Protein AF-A0A210PWP5-F1 (afdb_monomer)

Solvent-accessible surface area (backbone atoms only — not comparable to full-atom values): 15578 Å² total; per-residue (Å²): 100,70,67,59,42,54,50,44,54,50,48,44,54,53,56,54,73,42,90,74,88,63,91,71,56,61,61,44,38,55,71,29,49,41,50,48,41,21,74,74,72,70,48,96,58,74,73,50,70,48,68,32,89,91,62,60,77,54,78,63,62,62,52,40,70,63,43,40,61,45,50,54,51,47,55,57,46,31,75,79,37,65,90,62,73,44,78,65,51,73,57,38,46,40,24,52,53,26,48,58,53,46,49,53,35,48,50,19,51,38,54,36,24,56,65,70,74,44,68,35,62,58,54,46,39,56,52,50,69,30,66,58,48,54,65,50,37,32,35,73,45,69,67,35,51,53,50,32,53,49,39,40,52,50,28,52,51,51,49,51,52,52,52,54,52,53,51,53,54,51,52,53,52,54,53,53,51,54,54,50,51,54,53,50,58,64,70,68,59,81,82,78,82,79,80,85,84,86,81,89,87,86,82,91,81,91,83,87,84,91,87,83,90,83,87,87,84,83,89,79,88,82,90,79,90,80,92,79,81,85,82,80,83,78,81,80,77,86,74,84,72,83,80,84,82,87,80,84,87,82,136

InterPro domains:
  IPR005599 GPI mannosyltransferase [PF03901] (5-163)
  IPR005599 GPI mannosyltransferase [PTHR22760] (5-170)

Sequence (251 aa):
MRKCYAVLWLVRVVLVLLPQTAYIHPDEFFQTVEVVAGDILGLDTYTPWEFNTTSPIRSVTLPFMILGPPLLLFNFLTIHFPRLETSYFILVLPRLVMVILTLVLDLSVYYMCRCLNLNEWMGLILVSSSYVTLTYLTRTFTNSFETMFFALLLAVLIREWKSTRSSTILNFKVLSTDVKERKSKKKFKPKKKIKSTFIAEIPSGTVLPMASLKVPPHLNATAQISQHPPQTILYSTWVVGVVWAGEKHFL

Radius of gyration: 38.82 Å; Cα contacts (8 Å, |Δi|>4): 168; chains: 1; bounding box: 61×81×118 Å

Secondary structure (DSSP, 8-state):
-HHHHHHHHHHHHHHHHS---SS-HHHHIIIIIHHHHHHHH-------GGG-TTS--S-SHHHHHHHHHHHHHHHHHHHH-GGG--HHHHHHHHHHHHHHHHHHHHHHHHHHHHHHT--HHHHHHHHHTSHHHHHTTTS--HHHHHHHHHHHHHHHHHHHHHHHHHHHHHHHHHHHHHHHHHHHHHH----------------------------------------------------------------

Foldseek 3Di:
DVVLLVVLLVLLLVLLLDPDPDPPPDCLDQVALQVLLCVQVVDDGDNDPCCDPVDHVDDNVLSCVQLVVQSNVVVVVCVVPVVSPDPSSSFSSSLVSLSVLVVLLLVLQLLLCVLVVHDSVVSSSVCSVDPCSRPPSSTSDPVNVVNSVVSNVVSVVSNVVSVVVVVVVVVVVVVVVVVVVVVVVVVPDPPPPDDDDDDDDDDDDDDDDDDDDDDDDDDDDDDDDDDDDDDDDDPDDPPPDPDDDDDDDDD

Nearest PDB structures (foldseek):
  6td6-assembly1_A  TM=1.565E-01  e=8.919E+00  Drosophila melanogaster

Structure (mmCIF, N/CA/C/O backbone):
data_AF-A0A210PWP5-F1
#
_entry.id   AF-A0A210PWP5-F1
#
loop_
_atom_site.group_PDB
_atom_site.id
_atom_site.type_symbol
_atom_site.label_atom_id
_atom_site.label_alt_id
_atom_site.label_comp_id
_atom_site.label_asym_id
_atom_site.label_entity_id
_atom_site.label_seq_id
_atom_site.pdbx_PDB_ins_code
_atom_site.Cartn_x
_atom_site.Cartn_y
_atom_site.Cartn_z
_atom_site.occupancy
_atom_site.B_iso_or_equiv
_atom_site.auth_seq_id
_atom_site.auth_comp_id
_atom_site.auth_asym_id
_atom_site.auth_atom_id
_atom_site.pdbx_PDB_model_num
ATOM 1 N N . MET A 1 1 ? -10.336 -18.367 10.642 1.00 83.25 1 MET A N 1
ATOM 2 C CA . MET A 1 1 ? -10.147 -16.974 10.176 1.00 83.25 1 MET A CA 1
ATOM 3 C C . MET A 1 1 ? -8.698 -16.641 9.818 1.00 83.25 1 MET A C 1
ATOM 5 O O . MET A 1 1 ? -8.476 -16.249 8.685 1.00 83.25 1 MET A O 1
ATOM 9 N N . ARG A 1 2 ? -7.697 -16.864 10.692 1.00 90.75 2 ARG A N 1
ATOM 10 C CA . ARG A 1 2 ? -6.274 -16.587 10.366 1.00 90.75 2 ARG A CA 1
ATOM 11 C C . ARG A 1 2 ? -5.783 -17.254 9.074 1.00 90.75 2 ARG A C 1
ATOM 13 O O . ARG A 1 2 ? -5.182 -16.598 8.237 1.00 90.75 2 ARG A O 1
ATOM 20 N N . LYS A 1 3 ? -6.105 -18.542 8.891 1.00 94.62 3 LYS A N 1
ATOM 21 C CA . LYS A 1 3 ? -5.787 -19.292 7.663 1.00 94.62 3 LYS A CA 1
ATOM 22 C C . LYS A 1 3 ? -6.454 -18.680 6.424 1.00 94.62 3 LYS A C 1
ATOM 24 O O . LYS A 1 3 ? -5.804 -18.533 5.405 1.00 94.62 3 LYS A O 1
ATOM 29 N N . CYS A 1 4 ? -7.719 -18.270 6.532 1.00 94.75 4 CYS A N 1
ATOM 30 C CA . CYS A 1 4 ? -8.451 -17.620 5.440 1.00 94.75 4 CYS A CA 1
ATOM 31 C C . CYS A 1 4 ? -7.794 -16.294 5.039 1.00 94.75 4 CYS A C 1
ATOM 33 O O . CYS A 1 4 ? -7.594 -16.045 3.859 1.00 94.75 4 CYS A O 1
ATOM 35 N N . TYR A 1 5 ? -7.404 -15.478 6.022 1.00 95.25 5 TYR A N 1
ATOM 36 C CA . TYR A 1 5 ? -6.655 -14.249 5.769 1.00 95.25 5 TYR A CA 1
ATOM 37 C C . TYR A 1 5 ? -5.306 -14.529 5.092 1.00 95.25 5 TYR A C 1
ATOM 39 O O . TYR A 1 5 ? -4.988 -13.887 4.098 1.00 95.25 5 TYR A O 1
ATOM 47 N N . ALA A 1 6 ? -4.547 -15.519 5.576 1.00 94.81 6 ALA A N 1
ATOM 48 C CA . ALA A 1 6 ? -3.274 -15.904 4.966 1.00 94.81 6 ALA A CA 1
ATOM 49 C C . ALA A 1 6 ? -3.445 -16.356 3.505 1.00 94.81 6 ALA A C 1
ATOM 51 O O . ALA A 1 6 ? -2.649 -15.975 2.653 1.00 94.81 6 ALA A O 1
ATOM 52 N N . VAL A 1 7 ? -4.512 -17.107 3.203 1.00 96.31 7 VAL A N 1
ATOM 53 C CA . VAL A 1 7 ? -4.862 -17.489 1.828 1.00 96.31 7 VAL A CA 1
ATOM 54 C C . VAL A 1 7 ? -5.181 -16.256 0.982 1.00 96.31 7 VAL A C 1
ATOM 56 O O . VAL A 1 7 ? -4.636 -16.131 -0.106 1.00 96.31 7 VAL A O 1
ATOM 59 N N . LEU A 1 8 ? -5.998 -15.317 1.470 1.00 94.94 8 LEU A N 1
ATOM 60 C CA . LEU A 1 8 ? -6.315 -14.087 0.729 1.00 94.94 8 LEU A CA 1
ATOM 61 C C . LEU A 1 8 ? -5.075 -13.219 0.479 1.00 94.94 8 LEU A C 1
ATOM 63 O O . LEU A 1 8 ? -4.923 -12.651 -0.598 1.00 94.94 8 LEU A O 1
ATOM 67 N N . TRP A 1 9 ? -4.162 -13.146 1.446 1.00 94.75 9 TRP A N 1
ATOM 68 C CA . TRP A 1 9 ? -2.903 -12.428 1.274 1.00 94.75 9 TRP A CA 1
ATOM 69 C C . TRP A 1 9 ? -2.000 -13.107 0.235 1.00 94.75 9 TRP A C 1
ATOM 71 O O . TRP A 1 9 ? -1.451 -12.438 -0.635 1.00 94.75 9 TRP A O 1
ATOM 81 N N . LEU A 1 10 ? -1.916 -14.442 0.249 1.00 94.94 10 LEU A N 1
ATOM 82 C CA . LEU A 1 10 ? -1.218 -15.204 -0.789 1.00 94.94 10 LEU A CA 1
ATOM 83 C C . LEU A 1 10 ? -1.845 -14.968 -2.167 1.00 94.94 10 LEU A C 1
ATOM 85 O O . LEU A 1 10 ? -1.120 -14.776 -3.140 1.00 94.94 10 LEU A O 1
ATOM 89 N N . VAL A 1 11 ? -3.177 -14.911 -2.251 1.00 94.62 11 VAL A N 1
ATOM 90 C CA . VAL A 1 11 ? -3.887 -14.574 -3.490 1.00 94.62 11 VAL A CA 1
ATOM 91 C C . VAL A 1 11 ? -3.464 -13.196 -4.008 1.00 94.62 11 VAL A C 1
ATOM 93 O O . VAL A 1 11 ? -3.210 -13.084 -5.201 1.00 94.62 11 VAL A O 1
ATOM 96 N N . ARG A 1 12 ? -3.290 -12.173 -3.153 1.00 93.69 12 ARG A N 1
ATOM 97 C CA . ARG A 1 12 ? -2.770 -10.854 -3.586 1.00 93.69 12 ARG A CA 1
ATOM 98 C C . ARG A 1 12 ? -1.398 -10.970 -4.253 1.00 93.69 12 ARG A C 1
ATOM 100 O O . ARG A 1 12 ? -1.187 -10.392 -5.315 1.00 93.69 12 ARG A O 1
ATOM 107 N N . VAL A 1 13 ? -0.486 -11.732 -3.647 1.00 93.88 13 VAL A N 1
ATOM 108 C CA . VAL A 1 13 ? 0.868 -11.943 -4.187 1.00 93.88 13 VAL A CA 1
ATOM 109 C C . VAL A 1 13 ? 0.803 -12.671 -5.528 1.00 93.88 13 VAL A C 1
ATOM 111 O O . VAL A 1 13 ? 1.393 -12.215 -6.503 1.00 93.88 13 VAL A O 1
ATOM 114 N N . VAL A 1 14 ? 0.047 -13.770 -5.604 1.00 93.50 14 VAL A N 1
ATOM 115 C CA . VAL A 1 14 ? -0.109 -14.554 -6.839 1.00 93.50 14 VAL A CA 1
ATOM 116 C C . VAL A 1 14 ? -0.719 -13.707 -7.951 1.00 93.50 14 VAL A C 1
ATOM 118 O O . VAL A 1 14 ? -0.224 -13.730 -9.073 1.00 93.50 14 VAL A O 1
ATOM 121 N N . LEU A 1 15 ? -1.745 -12.914 -7.644 1.00 90.44 15 LEU A N 1
ATOM 122 C CA . LEU A 1 15 ? -2.379 -12.025 -8.612 1.00 90.44 15 LEU A CA 1
ATOM 123 C C . LEU A 1 15 ? -1.396 -11.002 -9.186 1.00 90.44 15 LEU A C 1
ATOM 125 O O . LEU A 1 15 ? -1.477 -10.707 -10.373 1.00 90.44 15 LEU A O 1
ATOM 129 N N . VAL A 1 16 ? -0.468 -10.481 -8.385 1.00 90.44 16 VAL A N 1
ATOM 130 C CA . VAL A 1 16 ? 0.541 -9.526 -8.862 1.00 90.44 16 VAL A CA 1
ATOM 131 C C . VAL A 1 16 ? 1.606 -10.172 -9.747 1.00 90.44 16 VAL A C 1
ATOM 133 O O . VAL A 1 16 ? 2.064 -9.539 -10.698 1.00 90.44 16 VAL A O 1
ATOM 136 N N . LEU A 1 17 ? 1.982 -11.417 -9.453 1.00 89.88 17 LEU A N 1
ATOM 137 C CA . LEU A 1 17 ? 2.940 -12.176 -10.259 1.00 89.88 17 LEU A CA 1
ATOM 138 C C . LEU A 1 17 ? 2.337 -12.644 -11.589 1.00 89.88 17 LEU A C 1
ATOM 140 O O . LEU A 1 17 ? 3.048 -12.829 -12.569 1.00 89.88 17 LEU A O 1
ATOM 144 N N . LEU A 1 18 ? 1.024 -12.852 -11.650 1.00 86.56 18 LEU A N 1
ATOM 145 C CA . LEU A 1 18 ? 0.382 -13.238 -12.898 1.00 86.56 18 LEU A CA 1
ATOM 146 C C . LEU A 1 18 ? 0.254 -12.027 -13.837 1.00 86.56 18 LEU A C 1
ATOM 148 O O . LEU A 1 18 ? -0.185 -10.955 -13.410 1.00 86.56 18 LEU A O 1
ATOM 152 N N . PRO A 1 19 ? 0.577 -12.177 -15.134 1.00 73.69 19 PRO A N 1
ATOM 153 C CA . PRO A 1 19 ? 0.319 -11.134 -16.115 1.00 73.69 19 PRO A CA 1
ATOM 154 C C . PRO A 1 19 ? -1.198 -10.943 -16.254 1.00 73.69 19 PRO A C 1
ATOM 156 O O . PRO A 1 19 ? -1.903 -11.772 -16.827 1.00 73.69 19 PRO A O 1
ATOM 159 N N . GLN A 1 20 ? -1.717 -9.856 -15.685 1.00 70.31 20 GLN A N 1
ATOM 160 C CA . GLN A 1 20 ? -3.136 -9.517 -15.768 1.00 70.31 20 GLN A CA 1
ATOM 161 C C . GLN A 1 20 ? -3.402 -8.715 -17.043 1.00 70.31 20 GLN A C 1
ATOM 163 O O . GLN A 1 20 ? -2.953 -7.580 -17.165 1.00 70.31 20 GLN A O 1
ATOM 168 N N . THR A 1 21 ? -4.172 -9.294 -17.962 1.00 65.06 21 THR A N 1
ATOM 169 C CA . THR A 1 21 ? -4.568 -8.684 -19.245 1.00 65.06 21 THR A CA 1
ATOM 170 C C . THR A 1 21 ? -5.816 -7.795 -19.144 1.00 65.06 21 THR A C 1
ATOM 172 O O . THR A 1 21 ? -6.308 -7.294 -20.152 1.00 65.06 21 THR A O 1
ATOM 175 N N . ALA A 1 22 ? -6.363 -7.605 -17.938 1.00 61.44 22 ALA A N 1
ATOM 176 C CA . ALA A 1 22 ? -7.571 -6.815 -17.712 1.00 61.44 22 ALA A CA 1
ATOM 177 C C . ALA A 1 22 ? -7.324 -5.297 -17.859 1.00 61.44 22 ALA A C 1
ATOM 179 O O . ALA A 1 22 ? -6.242 -4.804 -17.548 1.00 61.44 22 ALA A O 1
ATOM 180 N N . TYR A 1 23 ? -8.369 -4.569 -18.277 1.00 58.22 23 TYR A N 1
ATOM 181 C CA . TYR A 1 23 ? -8.425 -3.164 -18.744 1.00 58.22 23 TYR A CA 1
ATOM 182 C C . TYR A 1 23 ? -8.004 -2.059 -17.737 1.00 58.22 23 TYR A C 1
ATOM 184 O O . TYR A 1 23 ? -8.330 -0.892 -17.894 1.00 58.22 23 TYR A O 1
ATOM 192 N N . ILE A 1 24 ? -7.222 -2.364 -16.707 1.00 63.59 24 ILE A N 1
ATOM 193 C CA . ILE A 1 24 ? -6.702 -1.382 -15.730 1.00 63.59 24 ILE A CA 1
ATOM 194 C C . ILE A 1 24 ? -5.524 -0.549 -16.319 1.00 63.59 24 ILE A C 1
ATOM 196 O O . ILE A 1 24 ? -4.880 0.241 -15.638 1.00 63.59 24 ILE A O 1
ATOM 200 N N . HIS A 1 25 ? -5.264 -0.711 -17.620 1.00 61.72 25 HIS A N 1
ATOM 201 C CA . HIS A 1 25 ? -3.959 -0.610 -18.270 1.00 61.72 25 HIS A CA 1
ATOM 202 C C . HIS A 1 25 ? -3.487 0.786 -18.760 1.00 61.72 25 HIS A C 1
ATOM 204 O O . HIS A 1 25 ? -2.291 0.889 -19.026 1.00 61.72 25 HIS A O 1
ATOM 210 N N . PRO A 1 26 ? -4.287 1.869 -18.897 1.00 69.56 26 PRO A N 1
ATOM 211 C CA . PRO A 1 26 ? -3.693 3.130 -19.341 1.00 69.56 26 PRO A CA 1
ATOM 212 C C . PRO A 1 26 ? -2.947 3.864 -18.213 1.00 69.56 26 PRO A C 1
ATOM 214 O O . PRO A 1 26 ? -1.775 4.201 -18.364 1.00 69.56 26 PRO A O 1
ATOM 217 N N . ASP A 1 27 ? -3.578 4.045 -17.054 1.00 75.44 27 ASP A N 1
ATOM 218 C CA . ASP A 1 27 ? -3.038 4.912 -15.995 1.00 75.44 27 ASP A CA 1
ATOM 219 C C . ASP A 1 27 ? -1.855 4.270 -15.239 1.00 75.44 27 ASP A C 1
ATOM 221 O O . ASP A 1 27 ? -0.930 4.948 -14.788 1.00 75.44 27 ASP A O 1
ATOM 225 N N . GLU A 1 28 ? -1.839 2.939 -15.115 1.00 85.06 28 GLU A N 1
ATOM 226 C CA . GLU A 1 28 ? -0.740 2.222 -14.450 1.00 85.06 28 GLU A CA 1
ATOM 227 C C . GLU A 1 28 ? 0.548 2.253 -15.288 1.00 85.06 28 GLU A C 1
ATOM 229 O O . GLU A 1 28 ? 1.652 2.282 -14.752 1.00 85.06 28 GLU A O 1
ATOM 234 N N . PHE A 1 29 ? 0.418 2.245 -16.613 1.00 84.19 29 PHE A N 1
ATOM 235 C CA . PHE A 1 29 ? 1.565 2.173 -17.508 1.00 84.19 29 PHE A CA 1
ATOM 236 C C . PHE A 1 29 ? 1.980 3.573 -17.944 1.00 84.19 29 PHE A C 1
ATOM 238 O O . PHE A 1 29 ? 3.030 4.043 -17.515 1.00 84.19 29 PHE A O 1
ATOM 245 N N . PHE A 1 30 ? 1.123 4.278 -18.685 1.00 82.31 30 PHE A N 1
ATOM 246 C CA . PHE A 1 30 ? 1.473 5.551 -19.322 1.00 82.31 30 PHE A CA 1
ATOM 247 C C . PHE A 1 30 ? 1.594 6.715 -18.332 1.00 82.31 30 PHE A C 1
ATOM 249 O O . PHE A 1 30 ? 2.337 7.657 -18.580 1.00 82.31 30 PHE A O 1
ATOM 256 N N . GLN A 1 31 ? 0.871 6.682 -17.207 1.00 81.25 31 GLN A N 1
ATOM 257 C CA . GLN A 1 31 ? 0.851 7.801 -16.251 1.00 81.25 31 GLN A CA 1
ATOM 258 C C . GLN A 1 31 ? 1.704 7.564 -14.997 1.00 81.25 31 GLN A C 1
ATOM 260 O O . GLN A 1 31 ? 1.813 8.462 -14.163 1.00 81.25 31 GLN A O 1
ATOM 265 N N . THR A 1 32 ? 2.311 6.382 -14.833 1.00 85.31 32 THR A N 1
ATOM 266 C CA . THR A 1 32 ? 3.158 6.090 -13.664 1.00 85.31 32 THR A CA 1
ATOM 267 C C . THR A 1 32 ? 4.417 5.310 -14.018 1.00 85.31 32 THR A C 1
ATOM 269 O O . THR A 1 32 ? 5.503 5.877 -13.925 1.00 85.31 32 THR A O 1
ATOM 272 N N . VAL A 1 33 ? 4.313 4.036 -14.413 1.00 88.50 33 VAL A N 1
ATOM 273 C CA . VAL A 1 33 ? 5.505 3.192 -14.628 1.00 88.50 33 VAL A CA 1
ATOM 274 C C . VAL A 1 33 ? 6.388 3.724 -15.754 1.00 88.50 33 VAL A C 1
ATOM 276 O O . VAL A 1 33 ? 7.592 3.826 -15.557 1.00 88.50 33 VAL A O 1
ATOM 279 N N . GLU A 1 34 ? 5.813 4.091 -16.898 1.00 88.81 34 GLU A N 1
ATOM 280 C CA . GLU A 1 34 ? 6.558 4.544 -18.077 1.00 88.81 34 GLU A CA 1
ATOM 281 C C . GLU A 1 34 ? 7.348 5.827 -17.805 1.00 88.81 34 GLU A C 1
ATOM 283 O O . GLU A 1 34 ? 8.552 5.856 -18.036 1.00 88.81 34 GLU A O 1
ATOM 288 N N . VAL A 1 35 ? 6.704 6.841 -17.217 1.00 88.19 35 VAL A N 1
ATOM 289 C CA . VAL A 1 35 ? 7.338 8.134 -16.904 1.00 88.19 35 VAL A CA 1
ATOM 290 C C . VAL A 1 35 ? 8.516 7.960 -15.943 1.00 88.19 35 VAL A C 1
ATOM 292 O O . VAL A 1 35 ? 9.590 8.508 -16.165 1.00 88.19 35 VAL A O 1
ATOM 295 N N . VAL A 1 36 ? 8.343 7.167 -14.879 1.00 90.56 36 VAL A N 1
ATOM 296 C CA . VAL A 1 36 ? 9.406 6.958 -13.882 1.00 90.56 36 VAL A CA 1
ATOM 297 C C . VAL A 1 36 ? 10.513 6.045 -14.429 1.00 90.56 36 VAL A C 1
ATOM 299 O O . VAL A 1 36 ? 11.690 6.245 -14.129 1.00 90.56 36 VAL A O 1
ATOM 302 N N . ALA A 1 37 ? 10.159 5.029 -15.222 1.00 89.88 37 ALA A N 1
ATOM 303 C CA . ALA A 1 37 ? 11.124 4.106 -15.811 1.00 89.88 37 ALA A CA 1
ATOM 304 C C . ALA A 1 37 ? 11.983 4.773 -16.890 1.00 89.88 37 ALA A C 1
ATOM 306 O O . ALA A 1 37 ? 13.178 4.488 -16.936 1.00 89.88 37 ALA A O 1
ATOM 307 N N . GLY A 1 38 ? 11.414 5.668 -17.703 1.00 89.06 38 GLY A N 1
ATOM 308 C CA . GLY A 1 38 ? 12.157 6.471 -18.675 1.00 89.06 38 GLY A CA 1
ATOM 309 C C . GLY A 1 38 ? 13.302 7.239 -18.026 1.00 89.06 38 GLY A C 1
ATOM 310 O O . GLY A 1 38 ? 14.459 7.074 -18.406 1.00 89.06 38 GLY A O 1
ATOM 311 N N . ASP A 1 39 ? 12.997 7.973 -16.957 1.00 88.94 39 ASP A N 1
ATOM 312 C CA . ASP A 1 39 ? 13.979 8.811 -16.265 1.00 88.94 39 ASP A CA 1
ATOM 313 C C . ASP A 1 39 ? 15.035 8.004 -15.484 1.00 88.94 39 ASP A C 1
ATOM 315 O O . ASP A 1 39 ? 16.195 8.410 -15.415 1.00 88.94 39 ASP A O 1
ATOM 319 N N . ILE A 1 40 ? 14.669 6.865 -14.879 1.00 90.44 40 ILE A N 1
ATOM 320 C CA . ILE A 1 40 ? 15.594 6.072 -14.041 1.00 90.44 40 ILE A CA 1
ATOM 321 C C . ILE A 1 40 ? 16.443 5.100 -14.858 1.00 90.44 40 ILE A C 1
ATOM 323 O O . ILE A 1 40 ? 17.628 4.923 -14.568 1.00 90.44 40 ILE A O 1
ATOM 327 N N . LEU A 1 41 ? 15.832 4.419 -15.827 1.00 88.19 41 LEU A N 1
ATOM 328 C CA . LEU A 1 41 ? 16.491 3.393 -16.638 1.00 88.19 41 LEU A CA 1
ATOM 329 C C . LEU A 1 41 ? 17.041 3.960 -17.955 1.00 88.19 41 LEU A C 1
ATOM 331 O O . LEU A 1 41 ? 17.745 3.246 -18.662 1.00 88.19 41 LEU A O 1
ATOM 335 N N . GLY A 1 42 ? 16.744 5.222 -18.284 1.00 86.06 42 GLY A N 1
ATOM 336 C CA . GLY A 1 42 ? 17.157 5.849 -19.541 1.00 86.06 42 GLY A CA 1
ATOM 337 C C . GLY A 1 42 ? 16.476 5.232 -20.764 1.00 86.06 42 GLY A C 1
ATOM 338 O O . GLY A 1 42 ? 17.084 5.160 -21.831 1.00 86.06 42 GLY A O 1
ATOM 339 N N . LEU A 1 43 ? 15.250 4.724 -20.598 1.00 86.88 43 LEU A N 1
ATOM 340 C CA . LEU A 1 43 ? 14.472 4.117 -21.680 1.00 86.88 43 LEU A CA 1
ATOM 341 C C . LEU A 1 43 ? 13.819 5.200 -22.545 1.00 86.88 43 LEU A C 1
ATOM 343 O O . LEU A 1 43 ? 13.434 6.252 -22.042 1.00 86.88 43 LEU A O 1
ATOM 347 N N . ASP A 1 44 ? 13.652 4.917 -23.838 1.00 85.25 44 ASP A N 1
ATOM 348 C CA . ASP A 1 44 ? 12.903 5.795 -24.740 1.00 85.25 44 ASP A CA 1
ATOM 349 C C . ASP A 1 44 ? 11.399 5.641 -24.465 1.00 85.25 44 ASP A C 1
ATOM 351 O O . ASP A 1 44 ? 10.786 4.629 -24.815 1.00 85.25 44 ASP A O 1
ATOM 355 N N . THR A 1 4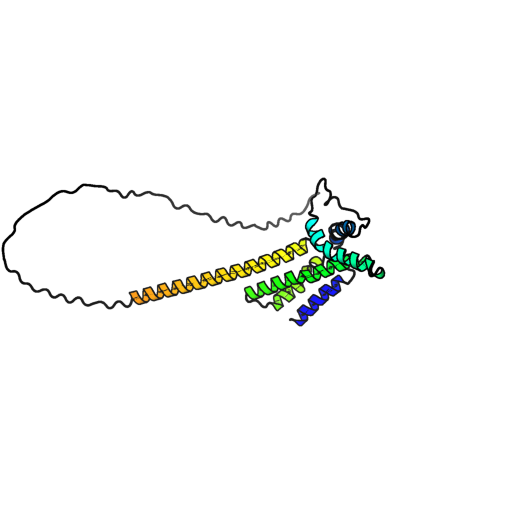5 ? 10.831 6.611 -23.749 1.00 86.38 45 THR A N 1
ATOM 356 C CA . THR A 1 45 ? 9.447 6.590 -23.255 1.00 86.38 45 THR A CA 1
ATOM 357 C C . THR A 1 45 ? 8.709 7.872 -23.602 1.00 86.38 45 THR A C 1
ATOM 359 O O . THR A 1 45 ? 9.307 8.948 -23.664 1.00 86.38 45 THR A O 1
ATOM 362 N N . TYR A 1 46 ? 7.388 7.787 -23.759 1.00 84.75 46 TYR A N 1
ATOM 363 C CA . TYR A 1 46 ? 6.561 8.954 -24.032 1.00 84.75 46 TYR A CA 1
ATOM 364 C C . TYR A 1 46 ? 6.085 9.606 -22.732 1.00 84.75 46 TYR A C 1
ATOM 366 O O . TYR A 1 46 ? 5.269 9.039 -22.008 1.00 84.75 46 TYR A O 1
ATOM 374 N N . THR A 1 47 ? 6.535 10.832 -22.458 1.00 83.94 47 THR A N 1
ATOM 375 C CA . THR A 1 47 ? 6.022 11.624 -21.331 1.00 83.94 47 THR A CA 1
ATOM 376 C C . THR A 1 47 ? 4.686 12.277 -21.705 1.00 83.94 47 THR A C 1
ATOM 378 O O . THR A 1 47 ? 4.653 13.126 -22.603 1.00 83.94 47 THR A O 1
ATOM 381 N N . PRO A 1 48 ? 3.575 11.947 -21.016 1.00 85.75 48 PRO A N 1
ATOM 382 C CA . PRO A 1 48 ? 2.286 12.578 -21.265 1.00 85.75 48 PRO A CA 1
ATOM 383 C C . PRO A 1 48 ? 2.309 14.084 -21.005 1.00 85.75 48 PRO A C 1
ATOM 385 O O . PRO A 1 48 ? 3.013 14.580 -20.122 1.00 85.75 48 PRO A O 1
ATOM 388 N N . TRP A 1 49 ? 1.431 14.809 -21.701 1.00 85.62 49 TRP A N 1
ATOM 389 C CA . TRP A 1 49 ? 1.253 16.257 -21.535 1.00 85.62 49 TRP A CA 1
ATOM 390 C C . TRP A 1 49 ? 0.944 16.680 -20.085 1.00 85.62 49 TRP A C 1
ATOM 392 O O . TRP A 1 49 ? 1.224 17.815 -19.710 1.00 85.62 49 TRP A O 1
ATOM 402 N N . GLU A 1 50 ? 0.410 15.771 -19.261 1.00 85.69 50 GLU A N 1
ATOM 403 C CA . GLU A 1 50 ? 0.066 15.998 -17.851 1.00 85.69 50 GLU A CA 1
ATOM 404 C C . GLU A 1 50 ? 1.275 16.368 -16.973 1.00 85.69 50 GLU A C 1
ATOM 406 O O . GLU A 1 50 ? 1.113 17.054 -15.957 1.00 85.69 50 GLU A O 1
ATOM 411 N N . PHE A 1 51 ? 2.470 15.924 -17.377 1.00 83.19 51 PHE A N 1
ATOM 412 C CA . PHE A 1 51 ? 3.742 16.145 -16.684 1.00 83.19 51 PHE A CA 1
ATOM 413 C C . PHE A 1 51 ? 4.633 17.182 -17.383 1.00 83.19 51 PHE A C 1
ATOM 415 O O . PHE A 1 51 ? 5.803 17.335 -17.039 1.00 83.19 51 PHE A O 1
ATOM 422 N N . ASN A 1 52 ? 4.091 17.912 -18.363 1.00 83.19 52 ASN A N 1
ATOM 423 C CA . ASN A 1 52 ? 4.824 18.956 -19.068 1.00 83.19 52 ASN A CA 1
ATOM 424 C C . ASN A 1 52 ? 5.134 20.145 -18.138 1.00 83.19 52 ASN A C 1
ATOM 426 O O . ASN A 1 52 ? 4.299 20.568 -17.338 1.00 83.19 52 ASN A O 1
ATOM 430 N N . THR A 1 53 ? 6.321 20.731 -18.285 1.00 82.56 53 THR A N 1
ATOM 431 C CA . THR A 1 53 ? 6.791 21.882 -17.504 1.00 82.56 53 THR A CA 1
ATOM 432 C C . THR A 1 53 ? 6.015 23.164 -17.800 1.00 82.56 53 THR A C 1
ATOM 434 O O . THR A 1 53 ? 5.918 24.027 -16.930 1.00 82.56 53 THR A O 1
ATOM 437 N N . THR A 1 54 ? 5.428 23.300 -18.994 1.00 85.12 54 THR A N 1
ATOM 438 C CA . THR A 1 54 ? 4.684 24.509 -19.384 1.00 85.12 54 THR A CA 1
ATOM 439 C C . THR A 1 54 ? 3.295 24.603 -18.752 1.00 85.12 54 THR A C 1
ATOM 441 O O . THR A 1 54 ? 2.782 25.703 -18.567 1.00 85.12 54 THR A O 1
ATOM 444 N N . SER A 1 55 ? 2.667 23.468 -18.434 1.00 80.81 55 SER A N 1
ATOM 445 C CA . SER A 1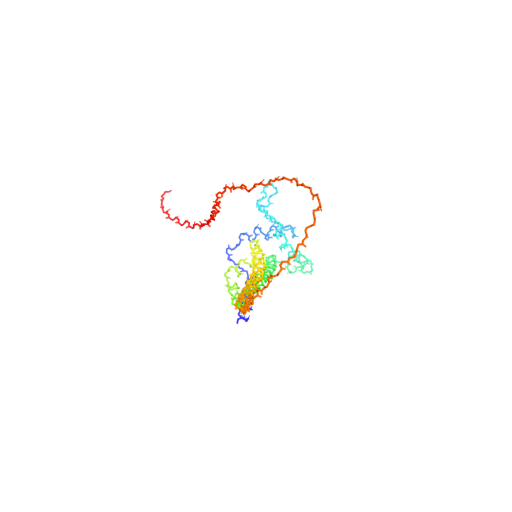 55 ? 1.313 23.410 -17.868 1.00 80.81 55 SER A CA 1
ATOM 446 C C . SER A 1 55 ? 1.089 22.103 -17.087 1.00 80.81 55 SER A C 1
ATOM 448 O O . SER A 1 55 ? 0.306 21.257 -17.531 1.00 80.81 55 SER A O 1
ATOM 450 N N . PRO A 1 56 ? 1.782 21.900 -15.950 1.00 83.62 56 PRO A N 1
ATOM 451 C CA . PRO A 1 56 ? 1.664 20.666 -15.184 1.00 83.62 56 PRO A CA 1
ATOM 452 C C . PRO A 1 56 ? 0.291 20.586 -14.507 1.00 83.62 56 PRO A C 1
ATOM 454 O O . PRO A 1 56 ? -0.114 21.509 -13.799 1.00 83.62 56 PRO A O 1
ATOM 457 N N . ILE A 1 57 ? -0.415 19.470 -14.698 1.00 87.56 57 ILE A N 1
ATOM 458 C CA . ILE A 1 57 ? -1.705 19.196 -14.034 1.00 87.56 57 ILE A CA 1
ATOM 459 C C . ILE A 1 57 ? -1.602 18.061 -13.009 1.00 87.56 57 ILE A C 1
ATOM 461 O O . ILE A 1 57 ? -2.477 17.916 -12.155 1.00 87.56 57 ILE A O 1
ATOM 465 N N . ARG A 1 58 ? -0.519 17.274 -13.047 1.00 85.81 58 ARG A N 1
ATOM 466 C CA . ARG A 1 58 ? -0.258 16.191 -12.092 1.00 85.81 58 ARG A CA 1
ATOM 467 C C . ARG A 1 58 ? 1.116 16.295 -11.457 1.00 85.81 58 ARG A C 1
ATOM 469 O O . ARG A 1 58 ? 2.082 16.736 -12.072 1.00 85.81 58 ARG A O 1
ATOM 476 N N . SER A 1 59 ? 1.194 15.847 -10.206 1.00 87.19 59 SER A N 1
ATOM 477 C CA . SER A 1 59 ? 2.456 15.780 -9.479 1.00 87.19 59 SER A CA 1
ATOM 478 C C . SER A 1 59 ? 3.195 14.479 -9.780 1.00 87.19 59 SER A C 1
ATOM 480 O O . SER A 1 59 ? 2.675 13.390 -9.546 1.00 87.19 59 SER A O 1
ATOM 482 N N . VAL A 1 60 ? 4.444 14.608 -10.220 1.00 87.12 60 VAL A N 1
ATOM 483 C CA . VAL A 1 60 ? 5.383 13.499 -10.465 1.00 87.12 60 VAL A CA 1
ATOM 484 C C . VAL A 1 60 ? 5.965 12.936 -9.156 1.00 87.12 60 VAL A C 1
ATOM 486 O O . VAL A 1 60 ? 6.451 11.806 -9.103 1.00 87.12 60 VAL A O 1
ATOM 489 N N . THR A 1 61 ? 5.891 13.705 -8.066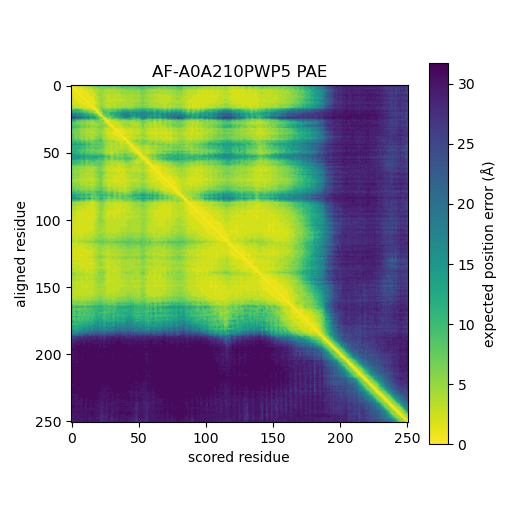 1.00 88.25 61 THR A N 1
ATOM 490 C CA . THR A 1 61 ? 6.614 13.426 -6.815 1.00 88.25 61 THR A CA 1
ATOM 491 C C . THR A 1 61 ? 6.228 12.102 -6.163 1.00 88.25 61 THR A C 1
ATOM 493 O O . THR A 1 61 ? 7.107 11.330 -5.782 1.00 88.25 61 THR A O 1
ATOM 496 N N . LEU A 1 62 ? 4.927 11.820 -6.040 1.00 87.19 62 LEU A N 1
ATOM 497 C CA . LEU A 1 62 ? 4.444 10.581 -5.436 1.00 87.19 62 LEU A CA 1
ATOM 498 C C . LEU A 1 62 ? 4.834 9.360 -6.285 1.00 87.19 62 LEU A C 1
ATOM 500 O O . LEU A 1 62 ? 5.503 8.486 -5.731 1.00 87.19 62 LEU A O 1
ATOM 504 N N . PRO A 1 63 ? 4.524 9.297 -7.600 1.00 89.06 63 PRO A N 1
ATOM 505 C CA . PRO A 1 63 ? 4.992 8.209 -8.460 1.00 89.06 63 PRO A CA 1
ATOM 506 C C . PRO A 1 63 ? 6.494 7.927 -8.325 1.00 89.06 63 PRO A C 1
ATOM 508 O O . PRO A 1 63 ? 6.877 6.778 -8.116 1.00 89.06 63 PRO A O 1
ATOM 511 N N . PHE A 1 64 ? 7.342 8.960 -8.331 1.00 90.44 64 PHE A N 1
ATOM 512 C CA . PHE A 1 64 ? 8.791 8.789 -8.167 1.00 90.44 64 PHE A CA 1
ATOM 513 C C . PHE A 1 64 ? 9.198 8.253 -6.799 1.00 90.44 64 PHE A C 1
ATOM 515 O O . PHE A 1 64 ? 10.045 7.368 -6.716 1.00 90.44 64 PHE A O 1
ATOM 522 N N . MET A 1 65 ? 8.597 8.752 -5.719 1.00 90.06 65 MET A N 1
ATOM 523 C CA . MET A 1 65 ? 8.907 8.283 -4.365 1.00 90.06 65 MET A CA 1
ATOM 524 C C . MET A 1 65 ? 8.608 6.786 -4.196 1.00 90.06 65 MET A C 1
ATOM 526 O O . MET A 1 65 ? 9.259 6.098 -3.412 1.00 90.06 65 MET A O 1
ATOM 530 N N . ILE A 1 66 ? 7.623 6.284 -4.937 1.00 87.44 66 ILE A N 1
ATOM 531 C CA . ILE A 1 66 ? 7.107 4.924 -4.815 1.00 87.44 66 ILE A CA 1
ATOM 532 C C . ILE A 1 66 ? 7.815 3.964 -5.767 1.00 87.44 66 ILE A C 1
ATOM 534 O O . ILE A 1 66 ? 8.279 2.904 -5.346 1.00 87.44 66 ILE A O 1
ATOM 538 N N . LEU A 1 67 ? 7.850 4.310 -7.055 1.00 91.06 67 LEU A N 1
ATOM 539 C CA . LEU A 1 67 ? 8.404 3.464 -8.107 1.00 91.06 67 LEU A CA 1
ATOM 540 C C . LEU A 1 67 ? 9.920 3.628 -8.225 1.00 91.06 67 LEU A C 1
ATOM 542 O O . LEU A 1 67 ? 10.593 2.718 -8.701 1.00 91.06 67 LEU A O 1
ATOM 546 N N . GLY A 1 68 ? 10.474 4.740 -7.743 1.00 91.69 68 GLY A N 1
ATOM 547 C CA . GLY A 1 68 ? 11.907 4.999 -7.789 1.00 91.69 68 GLY A CA 1
ATOM 548 C C . GLY A 1 68 ? 12.735 3.919 -7.095 1.00 91.69 68 GLY A C 1
ATOM 549 O O . GLY A 1 68 ? 13.568 3.298 -7.753 1.00 91.69 68 GLY A O 1
ATOM 550 N N . PRO A 1 69 ? 12.495 3.616 -5.804 1.00 92.81 69 PRO A N 1
ATOM 551 C CA . PRO A 1 69 ? 13.244 2.581 -5.095 1.00 92.81 69 PRO A CA 1
ATOM 552 C C . PRO A 1 69 ? 13.234 1.192 -5.768 1.00 92.81 69 PRO A C 1
ATOM 554 O O . PRO A 1 69 ? 14.320 0.635 -5.944 1.00 92.81 69 PRO A O 1
ATOM 557 N N . PRO A 1 70 ? 12.084 0.608 -6.184 1.00 92.44 70 PRO A N 1
ATOM 558 C CA . PRO A 1 70 ? 12.090 -0.693 -6.854 1.00 92.44 70 PRO A CA 1
ATOM 559 C C . PRO A 1 70 ? 12.773 -0.666 -8.227 1.00 92.44 70 PRO A C 1
ATOM 561 O O . PRO A 1 70 ? 13.417 -1.652 -8.582 1.00 92.44 70 PRO A O 1
ATOM 564 N N . LEU A 1 71 ? 12.685 0.434 -8.983 1.00 92.50 71 LEU A N 1
ATOM 565 C CA . LEU A 1 71 ? 13.341 0.554 -10.292 1.00 92.50 71 LEU A CA 1
ATOM 566 C C . LEU A 1 71 ? 14.852 0.797 -10.178 1.00 92.50 71 LEU A C 1
ATOM 568 O O . LEU A 1 71 ? 15.621 0.246 -10.962 1.00 92.50 71 LEU A O 1
ATOM 572 N N . LEU A 1 72 ? 15.306 1.537 -9.166 1.00 92.88 72 LEU A N 1
ATOM 573 C CA . LEU A 1 72 ? 16.733 1.668 -8.853 1.00 92.88 72 LEU A CA 1
ATOM 574 C C . LEU A 1 72 ? 17.331 0.329 -8.417 1.00 92.88 72 LEU A C 1
ATOM 576 O O . LEU A 1 72 ? 18.418 -0.038 -8.861 1.00 92.88 72 LEU A O 1
ATOM 580 N N . LEU A 1 73 ? 16.606 -0.425 -7.584 1.00 91.06 73 LEU A N 1
ATOM 581 C CA . LEU A 1 73 ? 17.001 -1.781 -7.212 1.00 91.06 73 LEU A CA 1
ATOM 582 C C . LEU A 1 73 ? 17.059 -2.696 -8.441 1.00 91.06 73 LEU A C 1
ATOM 584 O O . LEU A 1 73 ? 17.996 -3.480 -8.566 1.00 91.06 73 LEU A O 1
ATOM 588 N N . PHE A 1 74 ? 16.092 -2.584 -9.355 1.00 91.44 74 PHE A N 1
ATOM 589 C CA . PHE A 1 74 ? 16.112 -3.314 -10.620 1.00 91.44 74 PHE A CA 1
ATOM 590 C C . PHE A 1 74 ? 17.358 -2.981 -11.447 1.00 91.44 74 PHE A C 1
ATOM 592 O O . PHE A 1 74 ? 18.066 -3.902 -11.838 1.00 91.44 74 PHE A O 1
ATOM 599 N N . ASN A 1 75 ? 17.674 -1.695 -11.629 1.00 90.50 75 ASN A N 1
ATOM 600 C CA . ASN A 1 75 ? 18.867 -1.257 -12.358 1.00 90.50 75 ASN A CA 1
ATOM 601 C C . ASN A 1 75 ? 20.165 -1.787 -11.722 1.00 90.50 75 ASN A C 1
ATOM 603 O O . ASN A 1 75 ? 21.077 -2.254 -12.396 1.00 90.50 75 ASN A O 1
ATOM 607 N N . PHE A 1 76 ? 20.243 -1.775 -10.391 1.00 90.38 76 PHE A N 1
ATOM 608 C CA . PHE A 1 76 ? 21.376 -2.359 -9.679 1.00 90.38 76 PHE A CA 1
ATOM 609 C C . PHE A 1 76 ? 21.488 -3.876 -9.917 1.00 90.38 76 PHE A C 1
ATOM 611 O O . PHE A 1 76 ? 22.579 -4.405 -10.129 1.00 90.38 76 PHE A O 1
ATOM 618 N N . LEU A 1 77 ? 20.359 -4.590 -9.911 1.00 88.94 77 LEU A N 1
ATOM 619 C CA . LEU A 1 77 ? 20.321 -6.034 -10.141 1.00 88.94 77 LEU A CA 1
ATOM 620 C C . LEU A 1 77 ? 20.664 -6.413 -11.584 1.00 88.94 77 LEU A C 1
ATOM 622 O O . LEU A 1 77 ? 21.329 -7.428 -11.775 1.00 88.94 77 LEU A O 1
ATOM 626 N N . THR A 1 78 ? 20.256 -5.631 -12.585 1.00 89.06 78 THR A N 1
ATOM 627 C CA . THR A 1 78 ? 20.572 -5.906 -13.997 1.00 89.06 78 THR A CA 1
ATOM 628 C C . THR A 1 78 ? 22.061 -5.742 -14.293 1.00 89.06 78 THR A C 1
ATOM 630 O O . THR A 1 78 ? 22.610 -6.553 -15.036 1.00 89.06 78 THR A O 1
ATOM 633 N N . ILE A 1 79 ? 22.745 -4.792 -13.639 1.00 88.69 79 ILE A N 1
ATOM 634 C CA . ILE A 1 79 ? 24.210 -4.640 -13.726 1.00 88.69 79 ILE A CA 1
ATOM 635 C C . ILE A 1 79 ? 24.930 -5.918 -13.262 1.00 88.69 79 ILE A C 1
ATOM 637 O O . ILE A 1 79 ? 25.913 -6.340 -13.871 1.00 88.69 79 ILE A O 1
ATOM 641 N N . HIS A 1 80 ? 24.445 -6.557 -12.194 1.00 89.62 80 HIS A N 1
ATOM 642 C CA . HIS A 1 80 ? 25.044 -7.782 -11.652 1.00 89.62 80 HIS A CA 1
ATOM 643 C C . HIS A 1 80 ? 24.549 -9.067 -12.333 1.00 89.62 80 HIS A C 1
ATOM 645 O O . HIS A 1 80 ? 25.283 -10.054 -12.409 1.00 89.62 80 HIS A O 1
ATOM 651 N N . PHE A 1 81 ? 23.316 -9.066 -12.837 1.00 89.12 81 PHE A N 1
ATOM 652 C CA . PHE A 1 81 ? 22.652 -10.210 -13.452 1.00 89.12 81 PHE A CA 1
ATOM 653 C C . PHE A 1 81 ? 21.939 -9.781 -14.745 1.00 89.12 81 PHE A C 1
ATOM 655 O O . PHE A 1 81 ? 20.719 -9.595 -14.747 1.00 89.12 81 PHE A O 1
ATOM 662 N N . PRO A 1 82 ? 22.651 -9.711 -15.884 1.00 82.94 82 PRO A N 1
ATOM 663 C CA . PRO A 1 82 ? 22.082 -9.224 -17.147 1.00 82.94 82 PRO A CA 1
ATOM 664 C C . PRO A 1 82 ? 20.932 -10.097 -17.678 1.00 82.94 82 PRO A C 1
ATOM 666 O O . PRO A 1 82 ? 20.104 -9.652 -18.461 1.00 82.94 82 PRO A O 1
ATOM 669 N N . ARG A 1 83 ? 20.810 -11.345 -17.206 1.00 82.62 83 ARG A N 1
ATOM 670 C CA . ARG A 1 83 ? 19.690 -12.242 -17.549 1.00 82.62 83 ARG A CA 1
ATOM 671 C C . ARG A 1 83 ? 18.335 -11.800 -16.975 1.00 82.62 83 ARG A C 1
ATOM 673 O O . ARG A 1 83 ? 17.325 -12.389 -17.345 1.00 82.62 83 ARG A O 1
ATOM 680 N N . LEU A 1 84 ? 18.309 -10.832 -16.055 1.00 80.31 84 LEU A N 1
ATOM 681 C CA . LEU A 1 84 ? 17.084 -10.303 -15.442 1.00 80.31 84 LEU A CA 1
ATOM 682 C C . LEU A 1 84 ? 16.475 -9.131 -16.222 1.00 80.31 84 LEU A C 1
ATOM 684 O O . LEU A 1 84 ? 15.407 -8.648 -15.848 1.00 80.31 84 LEU A O 1
ATOM 688 N N . GLU A 1 85 ? 17.129 -8.671 -17.289 1.00 79.25 85 GLU A N 1
ATOM 689 C CA . GLU A 1 85 ? 16.645 -7.575 -18.121 1.00 79.25 85 GLU A CA 1
ATOM 690 C C . GLU A 1 85 ? 15.428 -8.036 -18.939 1.00 79.25 85 GLU A C 1
ATOM 692 O O . GLU A 1 85 ? 15.516 -8.557 -20.047 1.00 79.25 85 GLU A O 1
ATOM 697 N N . THR A 1 86 ? 14.248 -7.957 -18.333 1.00 84.94 86 THR A N 1
ATOM 698 C CA . THR A 1 86 ? 12.978 -8.326 -18.960 1.00 84.94 86 THR A CA 1
ATOM 699 C C . THR A 1 86 ? 11.916 -7.319 -18.544 1.00 84.94 86 THR A C 1
ATOM 701 O O . THR A 1 86 ? 11.774 -7.022 -17.356 1.00 84.94 86 THR A O 1
ATOM 704 N N . SER A 1 87 ? 11.106 -6.849 -19.498 1.00 84.44 87 SER A N 1
ATOM 705 C CA . SER A 1 87 ? 10.032 -5.863 -19.270 1.00 84.44 87 SER A CA 1
ATOM 706 C C . SER A 1 87 ? 9.022 -6.300 -18.201 1.00 84.44 87 SER A C 1
ATOM 708 O O . SER A 1 87 ? 8.404 -5.475 -17.535 1.00 84.44 87 SER A O 1
ATOM 710 N N . TYR A 1 88 ? 8.895 -7.611 -17.986 1.00 88.00 88 TYR A N 1
ATOM 711 C CA . TYR A 1 88 ? 8.102 -8.194 -16.909 1.00 88.00 88 TYR A CA 1
ATOM 712 C C . TYR A 1 88 ? 8.520 -7.687 -15.517 1.00 88.00 88 TYR A C 1
ATOM 714 O O . TYR A 1 88 ? 7.661 -7.329 -14.711 1.00 88.00 88 TYR A O 1
ATOM 722 N N . PHE A 1 89 ? 9.822 -7.612 -15.222 1.00 88.44 89 PHE A N 1
ATOM 723 C CA . PHE A 1 89 ? 10.300 -7.212 -13.895 1.00 88.44 89 PHE A CA 1
ATOM 724 C C . PHE A 1 89 ? 10.116 -5.720 -13.625 1.00 88.44 89 PHE A C 1
ATOM 726 O O . PHE A 1 89 ? 9.787 -5.363 -12.495 1.00 88.44 89 PHE A O 1
ATOM 733 N N . ILE A 1 90 ? 10.230 -4.878 -14.658 1.00 88.50 90 ILE A N 1
ATOM 734 C CA . ILE A 1 90 ? 9.954 -3.431 -14.581 1.00 88.50 90 ILE A CA 1
ATOM 735 C C . ILE A 1 90 ? 8.527 -3.183 -14.072 1.00 88.50 90 ILE A C 1
ATOM 737 O O . ILE A 1 90 ? 8.290 -2.260 -13.298 1.00 88.50 90 ILE A O 1
ATOM 741 N N . LEU A 1 91 ? 7.585 -4.053 -14.444 1.00 88.31 91 LEU A N 1
ATOM 742 C CA . LEU A 1 91 ? 6.189 -3.966 -14.030 1.00 88.31 91 LEU A CA 1
ATOM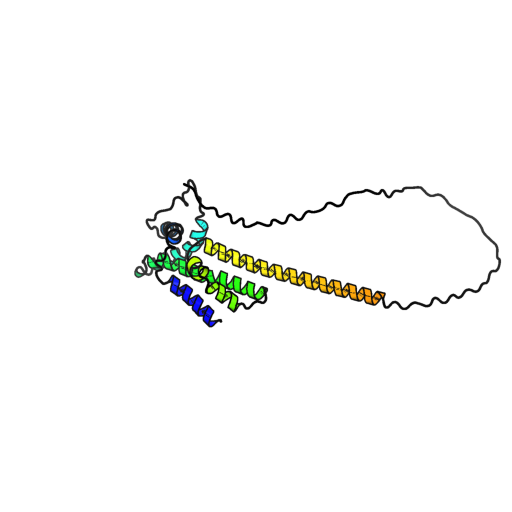 743 C C . LEU A 1 91 ? 5.906 -4.652 -12.685 1.00 88.31 91 LEU A C 1
ATOM 745 O O . LEU A 1 91 ? 5.172 -4.129 -11.847 1.00 88.31 91 LEU A O 1
ATOM 749 N N . VAL A 1 92 ? 6.452 -5.850 -12.473 1.00 90.38 92 VAL A N 1
ATOM 750 C CA . VAL A 1 92 ? 6.117 -6.675 -11.303 1.00 90.38 92 VAL A CA 1
ATOM 751 C C . VAL A 1 92 ? 6.808 -6.193 -10.032 1.00 90.38 92 VAL A C 1
ATOM 753 O O . VAL A 1 92 ? 6.198 -6.251 -8.964 1.00 90.38 92 VAL A O 1
ATOM 756 N N . LEU A 1 93 ? 8.034 -5.670 -10.112 1.00 90.94 93 LEU A N 1
ATOM 757 C CA . LEU A 1 93 ? 8.761 -5.196 -8.929 1.00 90.94 93 LEU A CA 1
ATOM 758 C C . LEU A 1 93 ? 8.024 -4.061 -8.196 1.00 90.94 93 LEU A C 1
ATOM 760 O O . LEU A 1 93 ? 7.784 -4.209 -6.994 1.00 90.94 93 LEU A O 1
ATOM 764 N N . PRO A 1 94 ? 7.579 -2.979 -8.866 1.00 91.62 94 PRO A N 1
ATOM 765 C CA . PRO A 1 94 ? 6.760 -1.958 -8.219 1.00 91.62 94 PRO A CA 1
ATOM 766 C C . PRO A 1 94 ? 5.471 -2.509 -7.597 1.00 91.62 94 PRO A C 1
ATOM 768 O O . PRO A 1 94 ? 5.108 -2.137 -6.481 1.00 91.62 94 PRO A O 1
ATOM 771 N N . ARG A 1 95 ? 4.793 -3.451 -8.264 1.00 92.00 95 ARG A N 1
ATOM 772 C CA . ARG A 1 95 ? 3.573 -4.077 -7.727 1.00 92.00 95 ARG A CA 1
ATOM 773 C C . ARG A 1 95 ? 3.844 -4.921 -6.480 1.00 92.00 95 ARG A C 1
ATOM 775 O O . ARG A 1 95 ? 3.018 -4.950 -5.572 1.00 92.00 95 ARG A O 1
ATOM 782 N N . LEU A 1 96 ? 4.996 -5.585 -6.381 1.00 92.81 96 LEU A N 1
ATOM 783 C CA . LEU A 1 96 ? 5.374 -6.305 -5.159 1.00 92.81 96 LEU A CA 1
ATOM 784 C C . LEU A 1 96 ? 5.544 -5.348 -3.975 1.00 92.81 96 LEU A C 1
ATOM 786 O O . LEU A 1 96 ? 5.078 -5.650 -2.875 1.00 92.81 96 LEU A O 1
ATOM 790 N N . VAL A 1 97 ? 6.127 -4.168 -4.208 1.00 92.94 97 VAL A N 1
ATOM 791 C CA . VAL A 1 97 ? 6.191 -3.104 -3.195 1.00 92.94 97 VAL A CA 1
ATOM 792 C C . VAL A 1 97 ? 4.782 -2.662 -2.791 1.00 92.94 97 VAL A C 1
ATOM 794 O O . VAL A 1 97 ? 4.502 -2.558 -1.598 1.00 92.94 97 VAL A O 1
ATOM 797 N N . MET A 1 98 ? 3.861 -2.506 -3.749 1.00 92.44 98 MET A N 1
ATOM 798 C CA . MET A 1 98 ? 2.452 -2.203 -3.454 1.00 92.44 98 MET A CA 1
ATOM 799 C C . MET A 1 98 ? 1.785 -3.263 -2.584 1.00 92.44 98 MET A C 1
ATOM 801 O O . MET A 1 98 ? 1.103 -2.924 -1.619 1.00 92.44 98 MET A O 1
ATOM 805 N N . VAL A 1 99 ? 2.002 -4.551 -2.861 1.00 94.12 99 VAL A N 1
ATOM 806 C CA . VAL A 1 99 ? 1.449 -5.634 -2.032 1.00 94.12 99 VAL A CA 1
ATOM 807 C C . VAL A 1 99 ? 1.968 -5.544 -0.601 1.00 94.12 99 VAL A C 1
ATOM 809 O O . VAL A 1 99 ? 1.184 -5.684 0.337 1.00 94.12 99 VAL A O 1
ATOM 812 N N . ILE A 1 100 ? 3.255 -5.253 -0.408 1.00 93.56 100 ILE A N 1
ATOM 813 C CA . ILE A 1 100 ? 3.816 -5.042 0.932 1.00 93.56 100 ILE A CA 1
ATOM 814 C C . ILE A 1 100 ? 3.153 -3.833 1.597 1.00 93.56 100 ILE A C 1
ATOM 816 O O . ILE A 1 100 ? 2.737 -3.918 2.750 1.00 93.56 100 ILE A O 1
ATOM 820 N N . LEU A 1 101 ? 2.974 -2.732 0.870 1.00 92.44 101 LEU A N 1
ATOM 821 C CA . LEU A 1 101 ? 2.314 -1.535 1.383 1.00 92.44 101 LEU A CA 1
ATOM 822 C C . LEU A 1 101 ? 0.840 -1.763 1.738 1.00 92.44 101 LEU A C 1
ATOM 824 O O . LEU A 1 101 ? 0.351 -1.147 2.681 1.00 92.44 101 LEU A O 1
ATOM 828 N N . THR A 1 102 ? 0.141 -2.709 1.099 1.00 94.81 102 THR A N 1
ATOM 829 C CA . THR A 1 102 ? -1.229 -3.073 1.516 1.00 94.81 102 THR A CA 1
ATOM 830 C C . THR A 1 102 ? -1.296 -3.593 2.958 1.00 94.81 102 THR A C 1
ATOM 832 O O . THR A 1 102 ? -2.348 -3.488 3.587 1.00 94.81 102 THR A O 1
ATOM 835 N N . LEU A 1 103 ? -0.179 -4.052 3.541 1.00 94.56 103 LEU A N 1
ATOM 836 C CA . LEU A 1 103 ? -0.119 -4.380 4.969 1.00 94.56 103 LEU A CA 1
ATOM 837 C C . LEU A 1 103 ? -0.370 -3.158 5.856 1.00 94.56 103 LEU A C 1
ATOM 839 O O . LEU A 1 103 ? -0.910 -3.309 6.945 1.00 94.56 103 LEU A O 1
ATOM 843 N N . VAL A 1 104 ? -0.026 -1.950 5.408 1.00 95.81 104 VAL A N 1
ATOM 844 C CA . VAL A 1 104 ? -0.321 -0.707 6.135 1.00 95.81 104 VAL A CA 1
ATOM 845 C C . VAL A 1 104 ? -1.831 -0.519 6.285 1.00 95.81 104 VAL A C 1
ATOM 847 O O . VAL A 1 104 ? -2.314 -0.189 7.372 1.00 95.81 104 VAL A O 1
ATOM 850 N N . LEU A 1 105 ? -2.593 -0.795 5.223 1.00 96.25 105 LEU A N 1
ATOM 851 C CA . LEU A 1 105 ? -4.054 -0.796 5.270 1.00 96.25 105 LEU A CA 1
ATOM 852 C C . LEU A 1 105 ? -4.572 -1.880 6.222 1.00 96.25 105 LEU A C 1
ATOM 854 O O . LEU A 1 105 ? -5.391 -1.584 7.092 1.00 96.25 105 LEU A O 1
ATOM 858 N N . ASP A 1 106 ? -4.078 -3.113 6.089 1.00 95.94 106 ASP A N 1
ATOM 859 C CA . ASP A 1 106 ? -4.507 -4.232 6.934 1.00 95.94 106 ASP A CA 1
ATOM 860 C C . ASP A 1 106 ? -4.229 -3.941 8.426 1.00 95.94 106 ASP A C 1
ATOM 862 O O . ASP A 1 106 ? -5.095 -4.142 9.280 1.00 95.94 106 ASP A O 1
ATOM 866 N N . LEU A 1 107 ? -3.059 -3.380 8.750 1.00 96.00 107 LEU A N 1
ATOM 867 C CA . LEU A 1 107 ? -2.703 -2.941 10.102 1.00 96.00 107 LEU A CA 1
ATOM 868 C C . LEU A 1 107 ? -3.641 -1.841 10.602 1.00 96.00 107 LEU A C 1
ATOM 870 O O . LEU A 1 107 ? -4.122 -1.916 11.733 1.00 96.00 107 LEU A O 1
ATOM 874 N N . SER A 1 108 ? -3.943 -0.848 9.765 1.00 96.75 108 SER A N 1
ATOM 875 C CA . SER A 1 108 ? -4.872 0.234 10.109 1.00 96.75 108 SER A CA 1
ATOM 876 C C . SER A 1 108 ? -6.244 -0.322 10.491 1.00 96.75 108 SER A C 1
ATOM 878 O O . SER A 1 108 ? -6.788 0.014 11.544 1.00 96.75 108 SER A O 1
ATOM 880 N N . VAL A 1 109 ? -6.775 -1.247 9.686 1.00 96.25 109 VAL A N 1
ATOM 881 C CA . VAL A 1 109 ? -8.055 -1.926 9.940 1.00 96.25 109 VAL A CA 1
ATOM 882 C C . VAL A 1 109 ? -8.002 -2.743 11.225 1.00 96.25 109 VAL A C 1
ATOM 884 O O . VAL A 1 109 ? -8.901 -2.638 12.060 1.00 96.25 109 VAL A O 1
ATOM 887 N N . TYR A 1 110 ? -6.927 -3.501 11.435 1.00 95.88 110 TYR A N 1
ATOM 888 C CA . TYR A 1 110 ? -6.717 -4.266 12.661 1.00 95.88 110 TYR A CA 1
ATOM 889 C C . TYR A 1 110 ? -6.746 -3.370 13.912 1.00 95.88 110 TYR A C 1
ATOM 891 O O . TYR A 1 110 ? -7.446 -3.677 14.885 1.00 95.88 110 TYR A O 1
ATOM 899 N N . TYR A 1 111 ? -6.044 -2.232 13.885 1.00 95.50 111 TYR A N 1
ATOM 900 C CA . TYR A 1 111 ? -6.047 -1.265 14.986 1.00 95.50 111 TYR A CA 1
ATOM 901 C C . TYR A 1 111 ? -7.426 -0.636 15.205 1.00 95.50 111 TYR A C 1
ATOM 903 O O . TYR A 1 111 ? -7.861 -0.526 16.356 1.00 95.50 111 TYR A O 1
ATOM 911 N N . MET A 1 112 ? -8.139 -0.273 14.134 1.00 95.31 112 MET A N 1
ATOM 912 C CA . MET A 1 112 ? -9.501 0.264 14.217 1.00 95.31 112 MET A CA 1
ATOM 913 C C . MET A 1 112 ? -10.469 -0.737 14.852 1.00 95.31 112 MET A C 1
ATOM 915 O O . MET A 1 112 ? -11.165 -0.387 15.806 1.00 95.31 112 MET A O 1
ATOM 919 N N . CYS A 1 113 ? -10.476 -1.994 14.398 1.00 95.38 113 CYS A N 1
ATOM 920 C CA . CYS A 1 113 ? -11.333 -3.040 14.961 1.00 95.38 113 CYS A CA 1
ATOM 921 C C . CYS A 1 113 ? -11.062 -3.246 16.454 1.00 95.38 113 CYS A C 1
ATOM 923 O O . CYS A 1 113 ? -11.997 -3.268 17.256 1.00 95.38 113 CYS A O 1
ATOM 925 N N . ARG A 1 114 ? -9.785 -3.296 16.849 1.00 93.88 114 ARG A N 1
ATOM 926 C CA . ARG A 1 114 ? -9.392 -3.383 18.259 1.00 93.88 114 ARG A CA 1
ATOM 927 C C . ARG A 1 114 ? -9.844 -2.180 19.081 1.00 93.88 114 ARG A C 1
ATOM 929 O O . ARG A 1 114 ? -10.276 -2.341 20.222 1.00 93.88 114 ARG A O 1
ATOM 936 N N . CYS A 1 115 ? -9.748 -0.972 18.533 1.00 92.62 115 CYS A N 1
ATOM 937 C CA . CYS A 1 115 ? -10.258 0.216 19.208 1.00 92.62 115 CYS A CA 1
ATOM 938 C C . CYS A 1 115 ? -11.779 0.132 19.360 1.00 92.62 115 CYS A C 1
ATOM 940 O O . CYS A 1 115 ? -12.302 0.414 20.429 1.00 92.62 115 CYS A O 1
ATOM 942 N N . LEU A 1 116 ? -12.510 -0.354 18.370 1.00 92.69 116 LEU A N 1
ATOM 943 C CA . LEU A 1 116 ? -13.967 -0.447 18.446 1.00 92.69 116 LEU A CA 1
ATOM 944 C C . LEU A 1 116 ? -14.482 -1.683 19.211 1.00 92.69 116 LEU A C 1
ATOM 946 O O . LEU A 1 116 ? -15.689 -1.832 19.363 1.00 92.69 116 LEU A O 1
ATOM 950 N N . ASN A 1 117 ? -13.591 -2.530 19.746 1.00 92.69 117 ASN A N 1
ATOM 951 C CA . ASN A 1 117 ? -13.920 -3.829 20.353 1.00 92.69 117 ASN A CA 1
ATOM 952 C C . ASN A 1 117 ? -14.704 -4.752 19.392 1.00 92.69 117 ASN A C 1
ATOM 954 O O . ASN A 1 117 ? -15.610 -5.473 19.807 1.00 92.69 117 ASN A O 1
ATOM 958 N N . LEU A 1 118 ? -14.369 -4.702 18.102 1.00 93.88 118 LEU A N 1
ATOM 959 C CA . LEU A 1 118 ? -14.917 -5.562 17.053 1.00 93.88 118 LEU A CA 1
ATOM 960 C C . LEU A 1 118 ? -13.954 -6.718 16.756 1.00 93.88 118 LEU A C 1
ATOM 962 O O . LEU A 1 118 ? -12.754 -6.605 16.995 1.00 93.88 118 LEU A O 1
ATOM 966 N N . ASN A 1 119 ? -14.472 -7.797 16.165 1.00 94.31 119 ASN A N 1
ATOM 967 C CA . ASN A 1 119 ? -13.662 -8.938 15.730 1.00 94.31 119 ASN A CA 1
ATOM 968 C C . ASN A 1 119 ? -12.681 -8.526 14.620 1.00 94.31 119 ASN A C 1
ATOM 970 O O . ASN A 1 119 ? -13.073 -8.354 13.463 1.00 94.31 119 ASN A O 1
ATOM 974 N N . GLU A 1 120 ? -11.395 -8.431 14.948 1.00 94.56 120 GLU A N 1
ATOM 975 C CA . GLU A 1 120 ? -10.353 -7.942 14.043 1.00 94.56 120 GLU A CA 1
ATOM 976 C C . GLU A 1 120 ? -10.166 -8.825 12.805 1.00 94.56 120 GLU A C 1
ATOM 978 O O . GLU A 1 120 ? -9.989 -8.333 11.692 1.00 94.56 120 GLU A O 1
ATOM 983 N N . TRP A 1 121 ? -10.294 -10.142 12.970 1.00 94.50 121 TRP A N 1
ATOM 984 C CA . TRP A 1 121 ? -10.133 -11.092 11.872 1.00 94.50 121 TRP A CA 1
ATOM 985 C C . TRP A 1 121 ? -11.255 -11.003 10.840 1.00 94.50 121 TRP A C 1
ATOM 987 O O . TRP A 1 121 ? -11.008 -11.246 9.663 1.00 94.50 121 TRP A O 1
ATOM 997 N N . MET A 1 122 ? -12.470 -10.645 11.266 1.00 94.75 122 MET A N 1
ATOM 998 C CA . MET A 1 122 ? -13.595 -10.456 10.351 1.00 94.75 122 MET A CA 1
ATOM 999 C C . MET A 1 122 ? -13.387 -9.200 9.500 1.00 94.75 122 MET A C 1
ATOM 1001 O O . MET A 1 122 ? -13.561 -9.256 8.287 1.00 94.75 122 MET A O 1
ATOM 1005 N N . GLY A 1 123 ? -12.942 -8.099 10.119 1.00 94.31 123 GLY A N 1
ATOM 1006 C CA . GLY A 1 123 ? -12.610 -6.862 9.404 1.00 94.31 123 GLY A CA 1
ATOM 1007 C C . GLY A 1 123 ? -11.490 -7.064 8.383 1.00 94.31 123 GLY A C 1
ATOM 1008 O O . GLY A 1 123 ? -11.629 -6.669 7.228 1.00 94.31 123 GLY A O 1
ATOM 1009 N N . LEU A 1 124 ? -10.423 -7.767 8.777 1.00 95.62 124 LEU A N 1
ATOM 1010 C CA . LEU A 1 124 ? -9.316 -8.113 7.881 1.00 95.62 124 LEU A CA 1
ATOM 1011 C C . LEU A 1 124 ? -9.763 -8.973 6.695 1.00 95.62 124 LEU A C 1
ATOM 1013 O O . LEU A 1 124 ? -9.366 -8.709 5.566 1.00 95.62 124 LEU A O 1
ATOM 1017 N N . ILE A 1 125 ? -10.592 -9.997 6.923 1.00 96.12 125 ILE A N 1
ATOM 1018 C CA . ILE A 1 125 ? -11.110 -10.842 5.835 1.00 96.12 125 ILE A CA 1
ATOM 1019 C C . ILE A 1 125 ? -12.000 -10.024 4.897 1.00 96.12 125 ILE A C 1
ATOM 1021 O O . ILE A 1 125 ? -11.884 -10.169 3.683 1.00 96.12 125 ILE A O 1
ATOM 1025 N N . LEU A 1 126 ? -12.852 -9.152 5.434 1.00 95.44 126 LEU A N 1
ATOM 1026 C CA . LEU A 1 126 ? -13.763 -8.330 4.639 1.00 95.44 126 LEU A CA 1
ATOM 1027 C C . LEU A 1 126 ? -13.004 -7.365 3.722 1.00 95.44 126 LEU A C 1
ATOM 1029 O O . LEU A 1 126 ? -13.281 -7.313 2.529 1.00 95.44 126 LEU A O 1
ATOM 1033 N N . VAL A 1 127 ? -12.003 -6.661 4.252 1.00 95.44 127 VAL A N 1
ATOM 1034 C CA . VAL A 1 127 ? -11.163 -5.768 3.440 1.00 95.44 127 VAL A CA 1
ATOM 1035 C C . VAL A 1 127 ? -10.337 -6.577 2.442 1.00 95.44 127 VAL A C 1
ATOM 1037 O O . VAL A 1 127 ? -10.335 -6.273 1.253 1.00 95.44 127 VAL A O 1
ATOM 1040 N N . SER A 1 128 ? -9.714 -7.669 2.888 1.00 94.25 128 SER A N 1
ATOM 1041 C CA . SER A 1 128 ? -8.831 -8.485 2.051 1.00 94.25 128 SER A CA 1
ATOM 1042 C C . SER A 1 128 ? -9.532 -9.223 0.910 1.00 94.25 128 SER A C 1
ATOM 1044 O O . SER A 1 128 ? -8.927 -9.452 -0.132 1.00 94.25 128 SER A O 1
ATOM 1046 N N . SER A 1 129 ? -10.802 -9.583 1.092 1.00 95.19 129 SER A N 1
ATOM 1047 C CA . SER A 1 129 ? -11.629 -10.215 0.056 1.00 95.19 129 SER A CA 1
ATOM 1048 C C . SER A 1 129 ? -12.291 -9.212 -0.889 1.00 95.19 129 SER A C 1
ATOM 1050 O O . SER A 1 129 ? -12.892 -9.619 -1.883 1.00 95.19 129 SER A O 1
ATOM 1052 N N . SER A 1 130 ? -12.192 -7.910 -0.605 1.00 95.00 130 SER A N 1
ATOM 1053 C CA . SER A 1 130 ? -12.800 -6.889 -1.447 1.00 95.00 130 SER A CA 1
ATOM 1054 C C . SER A 1 130 ? -12.105 -6.811 -2.807 1.00 95.00 130 SER A C 1
ATOM 1056 O O . SER A 1 130 ? -10.877 -6.883 -2.912 1.00 95.00 130 SER A O 1
ATOM 1058 N N . TYR A 1 131 ? -12.905 -6.613 -3.859 1.00 91.62 131 TYR A N 1
ATOM 1059 C CA . TYR A 1 131 ? -12.395 -6.417 -5.217 1.00 91.62 131 TYR A CA 1
ATOM 1060 C C . TYR A 1 131 ? -11.352 -5.295 -5.256 1.00 91.62 131 TYR A C 1
ATOM 1062 O O . TYR A 1 131 ? -10.274 -5.478 -5.809 1.00 91.62 131 TYR A O 1
ATOM 1070 N N . VAL A 1 132 ? -11.632 -4.179 -4.573 1.00 92.00 132 VAL A N 1
ATOM 1071 C CA . VAL A 1 132 ? -10.760 -2.999 -4.539 1.00 92.00 132 VAL A CA 1
ATOM 1072 C C . VAL A 1 132 ? -9.371 -3.328 -3.998 1.00 92.00 132 VAL A C 1
ATOM 1074 O O . VAL A 1 132 ? -8.367 -2.930 -4.590 1.00 92.00 132 VAL A O 1
ATOM 1077 N N . THR A 1 133 ? -9.288 -4.087 -2.905 1.00 92.81 133 THR A N 1
ATOM 1078 C CA . THR A 1 133 ? -7.995 -4.458 -2.325 1.00 92.81 133 THR A CA 1
ATOM 1079 C C . THR A 1 133 ? -7.224 -5.432 -3.206 1.00 92.81 133 THR A C 1
ATOM 1081 O O . THR A 1 133 ? -6.008 -5.308 -3.306 1.00 92.81 133 THR A O 1
ATOM 1084 N N . LEU A 1 134 ? -7.903 -6.375 -3.863 1.00 90.94 134 LEU A N 1
ATOM 1085 C CA . LEU A 1 134 ? -7.245 -7.366 -4.715 1.00 90.94 134 LEU A CA 1
ATOM 1086 C C . LEU A 1 134 ? -6.730 -6.766 -6.032 1.00 90.94 134 LEU A C 1
ATOM 1088 O O . LEU A 1 134 ? -5.643 -7.142 -6.476 1.00 90.94 134 LEU A O 1
ATOM 1092 N N . THR A 1 135 ? -7.483 -5.849 -6.652 1.00 88.56 135 THR A N 1
ATOM 1093 C CA . THR A 1 135 ? -7.209 -5.384 -8.023 1.00 88.56 135 THR A CA 1
ATOM 1094 C C . THR A 1 135 ? -6.673 -3.968 -8.138 1.00 88.56 135 THR A C 1
ATOM 1096 O O . THR A 1 135 ? -5.892 -3.745 -9.054 1.00 88.56 135 THR A O 1
ATOM 1099 N N . TYR A 1 136 ? -7.057 -3.029 -7.265 1.00 89.62 136 TYR A N 1
ATOM 1100 C CA . TYR A 1 136 ? -6.628 -1.625 -7.357 1.00 89.62 136 TYR A CA 1
ATOM 1101 C C . TYR A 1 136 ? -5.502 -1.296 -6.379 1.00 89.62 136 TYR A C 1
ATOM 1103 O O . TYR A 1 136 ? -4.496 -0.711 -6.775 1.00 89.62 136 TYR A O 1
ATOM 1111 N N . LEU A 1 137 ? -5.619 -1.711 -5.114 1.00 92.19 137 LEU A N 1
ATOM 1112 C CA . LEU A 1 137 ? -4.629 -1.350 -4.086 1.00 92.19 137 LEU A CA 1
ATOM 1113 C C . LEU A 1 137 ? -3.280 -2.063 -4.244 1.00 92.19 137 LEU A C 1
ATOM 1115 O O . LEU A 1 137 ? -2.287 -1.637 -3.662 1.00 92.19 137 LEU A O 1
ATOM 1119 N N . THR A 1 138 ? -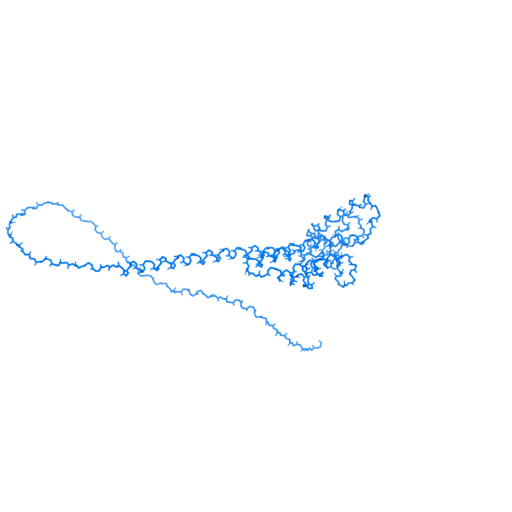3.238 -3.126 -5.044 1.00 90.69 138 THR A N 1
ATOM 1120 C CA . THR A 1 138 ? -2.015 -3.846 -5.426 1.00 90.69 138 THR A CA 1
ATOM 1121 C C . THR A 1 138 ? -1.311 -3.235 -6.641 1.00 90.69 138 THR A C 1
ATOM 1123 O O . THR A 1 138 ? -0.228 -3.690 -7.007 1.00 90.69 138 THR A O 1
ATOM 1126 N N . ARG A 1 139 ? -1.901 -2.214 -7.276 1.00 89.31 139 ARG A N 1
ATOM 1127 C CA . ARG A 1 139 ? -1.351 -1.527 -8.454 1.00 89.31 139 ARG A CA 1
ATOM 1128 C C . ARG A 1 139 ? -0.754 -0.186 -8.078 1.00 89.31 139 ARG A C 1
ATOM 1130 O O . ARG A 1 139 ? -1.114 0.398 -7.057 1.00 89.31 139 ARG A O 1
ATOM 1137 N N . THR A 1 140 ? 0.140 0.307 -8.924 1.00 89.38 140 THR A N 1
ATOM 1138 C CA . THR A 1 140 ? 0.944 1.518 -8.712 1.00 89.38 140 THR A CA 1
ATOM 1139 C C . THR A 1 140 ? 0.161 2.813 -8.940 1.00 89.38 140 THR A C 1
ATOM 1141 O O . THR A 1 140 ? 0.622 3.714 -9.629 1.00 89.38 140 THR A O 1
ATOM 1144 N N . PHE A 1 141 ? -1.028 2.929 -8.349 1.00 88.31 141 PHE A N 1
ATOM 1145 C CA . PHE A 1 141 ? -1.828 4.152 -8.386 1.00 88.31 141 PHE A CA 1
ATOM 1146 C C . PHE A 1 141 ? -1.547 5.035 -7.177 1.00 88.31 141 PHE A C 1
ATOM 1148 O O . PHE A 1 141 ? -1.501 4.549 -6.046 1.00 88.31 141 PHE A O 1
ATOM 1155 N N . THR A 1 142 ? -1.471 6.349 -7.386 1.00 88.81 142 THR A N 1
ATOM 1156 C CA . THR A 1 142 ? -1.397 7.336 -6.293 1.00 88.81 142 THR A CA 1
ATOM 1157 C C . THR A 1 142 ? -2.612 7.241 -5.367 1.00 88.81 142 THR A C 1
ATOM 1159 O O . THR A 1 142 ? -2.462 7.296 -4.149 1.00 88.81 142 THR A O 1
ATOM 1162 N N . ASN A 1 143 ? -3.790 6.944 -5.922 1.00 89.69 143 ASN A N 1
ATOM 1163 C CA . ASN A 1 143 ? -5.022 6.708 -5.160 1.00 89.69 143 ASN A CA 1
ATOM 1164 C C . ASN A 1 143 ? -4.873 5.572 -4.133 1.00 89.69 143 ASN A C 1
ATOM 1166 O O . ASN A 1 143 ? -5.442 5.629 -3.039 1.00 89.69 143 ASN A O 1
ATOM 1170 N N . SER A 1 144 ? -4.095 4.533 -4.459 1.00 91.38 144 SER A N 1
ATOM 1171 C CA . SER A 1 144 ? -3.847 3.417 -3.542 1.00 91.38 144 SER A CA 1
ATOM 1172 C C . SER A 1 144 ? -3.072 3.880 -2.309 1.00 91.38 144 SER A C 1
ATOM 1174 O O . SER A 1 144 ? -3.391 3.472 -1.193 1.00 91.38 144 SER A O 1
ATOM 1176 N N . PHE A 1 145 ? -2.116 4.793 -2.484 1.00 89.38 145 PHE A N 1
ATOM 1177 C CA . PHE A 1 145 ? -1.363 5.391 -1.379 1.00 89.38 145 PHE A CA 1
ATOM 1178 C C . PHE A 1 145 ? -2.205 6.309 -0.527 1.00 89.38 145 PHE A C 1
ATOM 1180 O O . PHE A 1 145 ? -2.178 6.200 0.697 1.00 89.38 145 PHE A O 1
ATOM 1187 N N . GLU A 1 146 ? -2.966 7.193 -1.164 1.00 92.31 146 GLU A N 1
ATOM 1188 C CA . GLU A 1 146 ? -3.884 8.084 -0.463 1.00 92.31 146 GLU A CA 1
ATOM 1189 C C . GLU A 1 146 ? -4.843 7.276 0.408 1.00 92.31 146 GLU A C 1
ATOM 1191 O O . GLU A 1 146 ? -5.029 7.597 1.578 1.00 92.31 146 GLU A O 1
ATOM 1196 N N . THR A 1 147 ? -5.347 6.150 -0.108 1.00 94.25 147 THR A N 1
ATOM 1197 C CA . THR A 1 147 ? -6.191 5.224 0.655 1.00 94.25 147 THR A CA 1
ATOM 1198 C C . THR A 1 147 ? -5.464 4.648 1.875 1.00 94.25 147 THR A C 1
ATOM 1200 O O . THR A 1 147 ? -6.036 4.602 2.965 1.00 94.25 147 THR A O 1
ATOM 1203 N N . MET A 1 148 ? -4.204 4.224 1.733 1.00 93.62 148 MET A N 1
ATOM 1204 C CA . MET A 1 148 ? -3.414 3.673 2.844 1.00 93.62 148 MET A CA 1
ATOM 1205 C C . MET A 1 148 ? -3.112 4.728 3.918 1.00 93.62 148 MET A C 1
ATOM 1207 O O . MET A 1 148 ? -3.290 4.462 5.109 1.00 93.62 148 MET A O 1
ATOM 1211 N N . PHE A 1 149 ? -2.706 5.937 3.519 1.00 93.88 149 PHE A N 1
ATOM 1212 C CA . PHE A 1 149 ? -2.457 7.044 4.446 1.00 93.88 149 PHE A CA 1
ATOM 1213 C C . PHE A 1 149 ? -3.737 7.525 5.123 1.00 93.88 149 PHE A C 1
ATOM 1215 O O . PHE A 1 149 ? -3.745 7.773 6.329 1.00 93.88 149 PHE A O 1
ATOM 1222 N N . PHE A 1 150 ? -4.836 7.602 4.376 1.00 96.31 150 PHE A N 1
ATOM 1223 C CA . PHE A 1 150 ? -6.138 7.951 4.920 1.00 96.31 150 PHE A CA 1
ATOM 1224 C C . PHE A 1 150 ? -6.613 6.914 5.943 1.00 96.31 150 PHE A C 1
ATOM 1226 O O . PHE A 1 150 ? -7.078 7.284 7.021 1.00 96.31 150 PHE A O 1
ATOM 1233 N N . ALA A 1 151 ? -6.434 5.620 5.665 1.00 96.44 151 ALA A N 1
ATOM 1234 C CA . ALA A 1 151 ? -6.765 4.558 6.611 1.00 96.44 151 ALA A CA 1
ATOM 1235 C C . ALA A 1 151 ? -5.930 4.640 7.901 1.00 96.44 151 ALA A C 1
ATOM 1237 O O . ALA A 1 151 ? -6.480 4.479 8.993 1.00 96.44 151 ALA A O 1
ATOM 1238 N N . LEU A 1 152 ? -4.630 4.941 7.797 1.00 96.00 152 LEU A N 1
ATOM 1239 C CA . LEU A 1 152 ? -3.771 5.184 8.960 1.00 96.00 152 LEU A CA 1
ATOM 1240 C C . LEU A 1 152 ? -4.253 6.383 9.782 1.00 96.00 152 LEU A C 1
ATOM 1242 O O . LEU A 1 152 ? -4.376 6.287 11.005 1.00 96.00 152 LEU A O 1
ATOM 1246 N N . LEU A 1 153 ? -4.549 7.502 9.116 1.00 96.94 153 LEU A N 1
ATOM 1247 C CA . LEU A 1 153 ? -5.056 8.709 9.765 1.00 96.94 153 LEU A CA 1
ATOM 1248 C C . LEU A 1 153 ? -6.373 8.422 10.490 1.00 96.94 153 LEU A C 1
ATOM 1250 O O . LEU A 1 153 ? -6.540 8.806 11.649 1.00 96.94 153 LEU A O 1
ATOM 1254 N N . LEU A 1 154 ? -7.280 7.686 9.848 1.00 96.62 154 LEU A N 1
ATOM 1255 C CA . LEU A 1 154 ? -8.545 7.274 10.442 1.00 96.62 154 LEU A CA 1
ATOM 1256 C C . LEU A 1 154 ? -8.333 6.372 11.667 1.00 96.62 154 LEU A C 1
ATOM 1258 O O . LEU A 1 154 ? -9.015 6.539 12.680 1.00 96.62 154 LEU A O 1
ATOM 1262 N N . ALA A 1 155 ? -7.358 5.461 11.620 1.00 95.88 155 ALA A N 1
ATOM 1263 C CA . ALA A 1 155 ? -7.015 4.609 12.754 1.00 95.88 155 ALA A CA 1
ATOM 1264 C C . ALA A 1 155 ? -6.522 5.418 13.965 1.00 95.88 155 ALA A C 1
ATOM 1266 O O . ALA A 1 155 ? -6.942 5.151 15.097 1.00 95.88 155 ALA A O 1
ATOM 1267 N N . VAL A 1 156 ? -5.685 6.435 13.737 1.00 95.94 156 VAL A N 1
ATOM 1268 C CA . VAL A 1 156 ? -5.241 7.365 14.788 1.00 95.94 156 VAL A CA 1
ATOM 1269 C C . VAL A 1 156 ? -6.421 8.168 15.334 1.00 95.94 156 VAL A C 1
ATOM 1271 O O . VAL A 1 156 ? -6.604 8.241 16.548 1.00 95.94 156 VAL A O 1
ATOM 1274 N N . LEU A 1 157 ? -7.280 8.699 14.464 1.00 96.75 157 LEU A N 1
ATOM 1275 C CA . LEU A 1 157 ? -8.445 9.483 14.872 1.00 96.75 157 LEU A CA 1
ATOM 1276 C C . LEU A 1 157 ? -9.420 8.669 15.734 1.00 96.75 157 LEU A C 1
ATOM 1278 O O . LEU A 1 157 ? -9.895 9.154 16.760 1.00 96.75 157 LEU A O 1
ATOM 1282 N N . ILE A 1 158 ? -9.688 7.412 15.371 1.00 95.44 158 ILE A N 1
ATOM 1283 C CA . ILE A 1 158 ? -10.559 6.516 16.149 1.00 95.44 158 ILE A CA 1
ATOM 1284 C C . ILE A 1 158 ? -9.955 6.207 17.522 1.00 95.44 158 ILE A C 1
A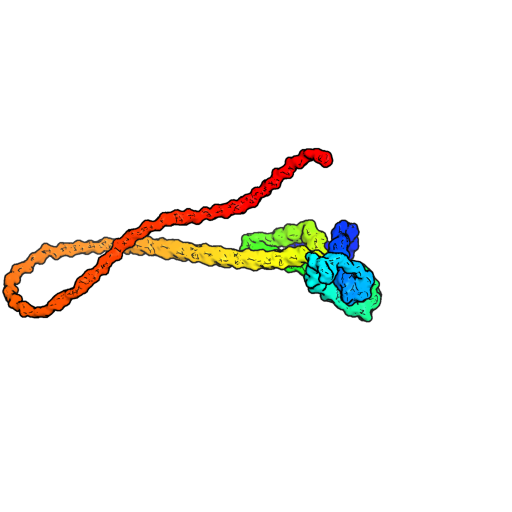TOM 1286 O O . ILE A 1 158 ? -10.680 6.141 18.522 1.00 95.44 158 ILE A O 1
ATOM 1290 N N . ARG A 1 159 ? -8.632 6.029 17.592 1.00 93.50 159 ARG A N 1
ATOM 1291 C CA . ARG A 1 159 ? -7.924 5.830 18.860 1.00 93.50 159 ARG A CA 1
ATOM 1292 C C . ARG A 1 159 ? -8.103 7.038 19.780 1.00 93.50 159 ARG A C 1
ATOM 1294 O O . ARG A 1 159 ? -8.491 6.854 20.937 1.00 93.50 159 ARG A O 1
ATOM 1301 N N . GLU A 1 160 ? -7.869 8.244 19.271 1.00 93.56 160 GLU A N 1
ATOM 1302 C CA . GLU A 1 160 ? -8.026 9.475 20.052 1.00 93.56 160 GLU A CA 1
ATOM 1303 C C . GLU A 1 160 ? -9.483 9.689 20.472 1.00 93.56 160 GLU A C 1
ATOM 1305 O O . GLU A 1 160 ? -9.767 9.905 21.651 1.00 93.56 160 GLU A O 1
ATOM 1310 N N . TRP A 1 161 ? -10.435 9.485 19.558 1.00 93.56 161 TRP A N 1
ATOM 1311 C CA . TRP A 1 161 ? -11.863 9.581 19.858 1.00 93.56 161 TRP A CA 1
ATOM 1312 C C . TRP A 1 161 ? -12.286 8.650 21.005 1.00 93.56 161 TRP A C 1
ATOM 1314 O O . TRP A 1 161 ? -13.007 9.064 21.921 1.00 93.56 161 TRP A O 1
ATOM 1324 N N . LYS A 1 162 ? -11.805 7.398 21.012 1.00 92.25 162 LYS A N 1
ATOM 1325 C CA . LYS A 1 162 ? -12.083 6.447 22.101 1.00 92.25 162 LYS A CA 1
ATOM 1326 C C . LYS A 1 162 ? -11.470 6.897 23.427 1.00 92.25 162 LYS A C 1
ATOM 1328 O O . LYS A 1 162 ? -12.114 6.741 24.470 1.00 92.25 162 LYS A O 1
ATOM 1333 N N . SER A 1 163 ? -10.250 7.432 23.395 1.00 90.38 163 SER A N 1
ATOM 1334 C CA . SER A 1 163 ? -9.549 7.949 24.576 1.00 90.38 163 SER A CA 1
ATOM 1335 C C . SER A 1 163 ? -10.325 9.107 25.216 1.00 90.38 163 SER A C 1
ATOM 1337 O O . SER A 1 163 ? -10.666 9.062 26.406 1.00 90.38 163 SER A O 1
ATOM 1339 N N . THR A 1 164 ? -10.725 10.095 24.408 1.00 90.25 164 THR A N 1
ATOM 1340 C CA . THR A 1 164 ? -11.523 11.242 24.859 1.00 90.25 164 THR A CA 1
ATOM 1341 C C . THR A 1 164 ? -12.874 10.794 25.407 1.00 90.25 164 THR A C 1
ATOM 1343 O O . THR A 1 164 ? -13.231 11.161 26.525 1.00 90.25 164 THR A O 1
ATOM 1346 N N . ARG A 1 165 ? -13.602 9.930 24.684 1.00 88.06 165 ARG A N 1
ATOM 1347 C CA . ARG A 1 165 ? -14.908 9.414 25.127 1.00 88.06 165 ARG A CA 1
ATOM 1348 C C . ARG A 1 165 ? -14.815 8.682 26.465 1.00 88.06 165 ARG A C 1
ATOM 1350 O O . ARG A 1 165 ? -15.669 8.881 27.329 1.00 88.06 165 ARG A O 1
ATOM 1357 N N . SER A 1 166 ? -13.789 7.852 26.647 1.00 86.62 166 SER A N 1
ATOM 1358 C CA . SER A 1 166 ? -13.573 7.115 27.900 1.00 86.62 166 SER A CA 1
ATOM 1359 C C . SER A 1 166 ? -13.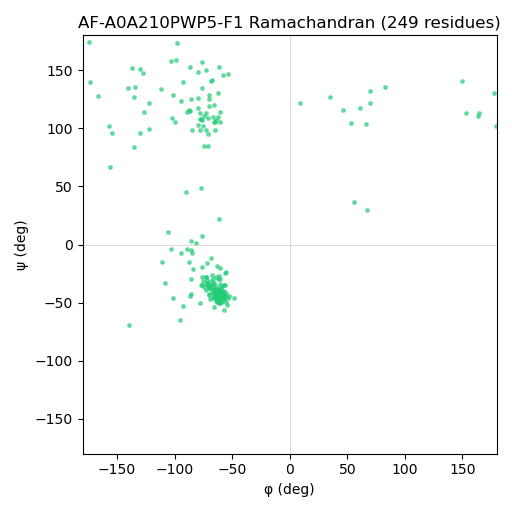326 8.071 29.068 1.00 86.62 166 SER A C 1
ATOM 1361 O O . SER A 1 166 ? -13.919 7.909 30.134 1.00 86.62 166 SER A O 1
ATOM 1363 N N . SER A 1 167 ? -12.534 9.121 28.838 1.00 86.31 167 SER A N 1
ATOM 1364 C CA . SER A 1 167 ? -12.250 10.168 29.825 1.00 86.31 167 SER A CA 1
ATOM 1365 C C . SER A 1 167 ? -13.510 10.954 30.204 1.00 86.31 167 SER A C 1
ATOM 1367 O O . SER A 1 167 ? -13.786 11.157 31.386 1.00 86.31 167 SER A O 1
ATOM 1369 N N . THR A 1 168 ? -14.343 11.326 29.226 1.00 87.25 168 THR A N 1
ATOM 1370 C CA . THR A 1 168 ? -15.620 12.015 29.474 1.00 87.25 168 THR A CA 1
ATOM 1371 C C . THR A 1 168 ? -16.590 11.158 30.290 1.00 87.25 168 THR A C 1
ATOM 1373 O O . THR A 1 168 ? -17.210 11.662 31.226 1.00 87.25 168 THR A O 1
ATOM 1376 N N . ILE A 1 169 ? -16.708 9.860 29.979 1.00 88.44 169 ILE A N 1
ATOM 1377 C CA . ILE A 1 169 ? -17.583 8.934 30.718 1.00 88.44 169 ILE A CA 1
ATOM 1378 C C . ILE A 1 169 ? -17.111 8.778 32.169 1.00 88.44 169 ILE A C 1
ATOM 1380 O O . ILE A 1 169 ? -17.937 8.796 33.084 1.00 88.44 169 ILE A O 1
ATOM 1384 N N . LEU A 1 170 ? -15.799 8.653 32.394 1.00 89.38 170 LEU A N 1
ATOM 1385 C CA . LEU A 1 170 ? -15.228 8.576 33.740 1.00 89.38 170 LEU A CA 1
ATOM 1386 C C . LEU A 1 170 ? -15.489 9.860 34.533 1.00 89.38 170 LEU A C 1
ATOM 1388 O O . LEU A 1 170 ? -16.017 9.782 35.641 1.00 89.38 170 LEU A O 1
ATOM 1392 N N . ASN A 1 171 ? -15.222 11.028 33.944 1.00 90.75 171 ASN A N 1
ATOM 1393 C CA . ASN A 1 171 ? -15.473 12.322 34.580 1.00 90.75 171 ASN A CA 1
ATOM 1394 C C . ASN A 1 171 ? -16.953 12.502 34.942 1.00 90.75 171 ASN A C 1
ATOM 1396 O O . ASN A 1 171 ? -17.273 12.920 36.053 1.00 90.75 171 ASN A O 1
ATOM 1400 N N . PHE A 1 172 ? -17.870 12.122 34.048 1.00 92.12 172 PHE A N 1
ATOM 1401 C CA . PHE A 1 172 ? -19.306 12.156 34.326 1.00 92.12 172 PHE A CA 1
ATOM 1402 C C . PHE A 1 172 ? -19.697 11.213 35.474 1.00 92.12 172 PHE A C 1
ATOM 1404 O O . PHE A 1 172 ? -20.479 11.587 36.353 1.00 92.12 172 PHE A O 1
ATOM 1411 N N . LYS A 1 173 ? -19.130 10.000 35.509 1.00 92.81 173 LYS A N 1
ATOM 1412 C CA . LYS A 1 173 ? -19.394 9.022 36.571 1.00 92.81 173 LYS A CA 1
ATOM 1413 C C . LYS A 1 173 ? -18.906 9.530 37.930 1.00 92.81 173 LYS A C 1
ATOM 1415 O O . LYS A 1 173 ? -19.682 9.470 38.882 1.00 92.81 173 LYS A O 1
ATOM 1420 N N . VAL A 1 174 ? -17.700 10.097 37.999 1.00 92.69 174 VAL A N 1
ATOM 1421 C CA . VAL A 1 174 ? -17.135 10.717 39.214 1.00 92.69 174 VAL A CA 1
ATOM 1422 C C . VAL A 1 174 ? -17.995 11.894 39.687 1.00 92.69 174 VAL A C 1
ATOM 1424 O O . VAL A 1 174 ? -18.390 11.955 40.852 1.00 92.69 174 VAL A O 1
ATOM 1427 N N . LEU A 1 175 ? -18.398 12.779 38.771 1.00 90.75 175 LEU A N 1
ATOM 1428 C CA . LEU A 1 175 ? -19.265 13.908 39.108 1.00 90.75 175 LEU A CA 1
ATOM 1429 C C . LEU A 1 175 ? -20.619 13.433 39.670 1.00 90.75 175 LEU A C 1
ATOM 1431 O O . LEU A 1 175 ? -21.147 13.997 40.630 1.00 90.75 175 LEU A O 1
ATOM 1435 N N . SER A 1 176 ? -21.181 12.362 39.102 1.00 90.75 176 SER A N 1
ATOM 1436 C CA . SER A 1 176 ? -22.446 11.787 39.569 1.00 90.75 176 SER A CA 1
ATOM 1437 C C . SER A 1 176 ? -22.342 11.174 40.973 1.00 90.75 176 SER A C 1
ATOM 1439 O O . SER A 1 176 ? -23.273 11.315 41.777 1.00 90.75 176 SER A O 1
ATOM 1441 N N . THR A 1 177 ? -21.210 10.540 41.304 1.00 91.19 177 THR A N 1
ATOM 1442 C CA . THR A 1 177 ? -20.961 9.970 42.635 1.00 91.19 177 THR A CA 1
ATOM 1443 C C . THR A 1 177 ? -20.778 11.061 43.685 1.00 91.19 177 THR A C 1
ATOM 1445 O O . THR A 1 177 ? -21.424 10.987 44.733 1.00 91.19 177 THR A O 1
ATOM 1448 N N . ASP A 1 178 ? -20.035 12.126 43.369 1.00 89.88 178 ASP A N 1
ATOM 1449 C CA . ASP A 1 178 ? -19.836 13.273 44.267 1.00 89.88 178 ASP A CA 1
ATOM 1450 C C . ASP A 1 178 ? -21.159 13.974 44.594 1.00 89.88 178 ASP A C 1
ATOM 1452 O O . ASP A 1 178 ? -21.453 14.318 45.745 1.00 89.88 178 ASP A O 1
ATOM 1456 N N . VAL A 1 179 ? -22.016 14.157 43.583 1.00 90.12 179 VAL A N 1
ATOM 1457 C CA . VAL A 1 179 ? -23.351 14.740 43.771 1.00 90.12 179 VAL A CA 1
ATOM 1458 C C . VAL A 1 179 ? -24.218 13.851 44.668 1.00 90.12 179 VAL A C 1
ATOM 1460 O O . VAL A 1 179 ? -24.930 14.366 45.540 1.00 90.12 179 VAL A O 1
ATOM 1463 N N . LYS A 1 180 ? -24.166 12.523 44.497 1.00 89.44 180 LYS A N 1
ATOM 1464 C CA . LYS A 1 180 ? -24.927 11.570 45.321 1.00 89.44 180 LYS A CA 1
ATOM 1465 C C . LYS A 1 180 ? -24.461 11.591 46.780 1.00 89.44 180 LYS A C 1
ATOM 1467 O O . LYS A 1 180 ? -25.302 11.632 47.682 1.00 89.44 180 LYS A O 1
ATOM 1472 N N . GLU A 1 181 ? -23.154 11.647 47.022 1.00 86.75 181 GLU A N 1
ATOM 1473 C CA . GLU A 1 181 ? -22.581 11.715 48.369 1.00 86.75 181 GLU A CA 1
ATOM 1474 C C . GLU A 1 181 ? -22.958 13.022 49.086 1.00 86.75 181 GLU A C 1
ATOM 1476 O O . GLU A 1 181 ? -23.403 13.003 50.238 1.00 86.75 181 GLU A O 1
ATOM 1481 N N . ARG A 1 182 ? -22.905 14.164 48.385 1.00 83.62 182 ARG A N 1
ATOM 1482 C CA . ARG A 1 182 ? -23.355 15.461 48.926 1.00 83.62 182 ARG A CA 1
ATOM 1483 C C . ARG A 1 182 ? -24.842 15.456 49.292 1.00 83.62 182 ARG A C 1
ATOM 1485 O O . ARG A 1 182 ? -25.221 16.026 50.317 1.00 83.62 182 ARG A O 1
ATOM 1492 N N . LYS A 1 183 ? -25.698 14.808 48.491 1.00 79.88 183 LYS A N 1
ATOM 1493 C CA . LYS A 1 183 ? -27.133 14.652 48.801 1.00 79.88 183 LYS A CA 1
ATOM 1494 C C . LYS A 1 183 ? -27.365 13.744 50.016 1.00 79.88 183 LYS A C 1
ATOM 1496 O O . LYS A 1 183 ? -28.221 14.064 50.839 1.00 79.88 183 LYS A O 1
ATOM 1501 N N . SER A 1 184 ? -26.591 12.667 50.161 1.00 73.88 184 SER A N 1
ATOM 1502 C CA . SER A 1 184 ? -26.628 11.788 51.340 1.00 73.88 184 SER A CA 1
ATOM 1503 C C . SER A 1 184 ? -26.235 12.537 52.622 1.00 73.88 184 SER A C 1
ATOM 1505 O O . SER A 1 184 ? -27.001 12.567 53.585 1.00 73.88 184 SER A O 1
ATOM 1507 N N . LYS A 1 185 ? -25.115 13.275 52.594 1.00 71.81 185 LYS A N 1
ATOM 1508 C CA . LYS A 1 185 ? -24.652 14.109 53.720 1.00 71.81 185 LYS A CA 1
ATOM 1509 C C . LYS A 1 185 ? -25.652 15.209 54.101 1.00 71.81 185 LYS A C 1
ATOM 1511 O O . LYS A 1 185 ? -25.797 15.522 55.278 1.00 71.81 185 LYS A O 1
ATOM 1516 N N . LYS A 1 186 ? -26.383 15.784 53.134 1.00 66.81 186 LYS A N 1
ATOM 1517 C CA . LYS A 1 186 ? -27.467 16.748 53.416 1.00 66.81 186 LYS A CA 1
ATOM 1518 C C . LYS A 1 186 ? -28.696 16.104 54.071 1.00 66.81 186 LYS A C 1
ATOM 1520 O O . LYS A 1 186 ? -29.317 16.758 54.902 1.00 66.81 186 LYS A O 1
ATOM 1525 N N . LYS A 1 187 ? -29.045 14.857 53.727 1.00 60.38 187 LYS A N 1
ATOM 1526 C CA . LYS A 1 187 ? -30.146 14.118 54.378 1.00 60.38 187 LYS A CA 1
ATOM 1527 C C . LYS A 1 187 ? -29.791 13.670 55.803 1.00 60.38 187 LYS A C 1
ATOM 1529 O O . LYS A 1 187 ? -30.672 13.641 56.653 1.00 60.38 187 LYS A O 1
ATOM 1534 N N . PHE A 1 188 ? -28.518 13.395 56.089 1.00 49.94 188 PHE A N 1
ATOM 1535 C CA . PHE A 1 188 ? -28.027 12.978 57.411 1.00 49.94 188 PHE A CA 1
ATOM 1536 C C . PHE A 1 188 ? -27.612 14.159 58.318 1.00 49.94 188 PHE A C 1
ATOM 1538 O O . PHE A 1 188 ? -26.563 14.136 58.956 1.00 49.94 188 PHE A O 1
ATOM 1545 N N . LYS A 1 189 ? -28.413 15.229 58.404 1.00 51.69 189 LYS A N 1
ATOM 1546 C CA . LYS A 1 189 ? -28.252 16.224 59.482 1.00 51.69 189 LYS A CA 1
ATOM 1547 C C . LYS A 1 189 ? -29.284 15.938 60.580 1.00 51.69 189 LYS A C 1
ATOM 1549 O O . LYS A 1 189 ? -30.458 16.239 60.362 1.00 51.69 189 LYS A O 1
ATOM 1554 N N . PRO A 1 190 ? -28.905 15.382 61.750 1.00 49.28 190 PRO A N 1
ATOM 1555 C CA . PRO A 1 190 ? -29.847 15.237 62.854 1.00 49.28 190 PRO A CA 1
ATOM 1556 C C . PRO A 1 190 ? -30.315 16.630 63.299 1.00 49.28 190 PRO A C 1
ATOM 1558 O O . PRO A 1 190 ? -29.498 17.532 63.502 1.00 49.28 190 PRO A O 1
ATOM 1561 N N . LYS A 1 191 ? -31.634 16.828 63.432 1.00 48.34 191 LYS A N 1
ATOM 1562 C CA . LYS A 1 191 ? -32.204 18.058 64.003 1.00 48.34 191 LYS A CA 1
ATOM 1563 C C . LYS A 1 191 ? -31.686 18.200 65.439 1.00 48.34 191 LYS A C 1
ATOM 1565 O O . LYS A 1 191 ? -32.142 17.484 66.328 1.00 48.34 191 LYS A O 1
ATOM 1570 N N . LYS A 1 192 ? -30.743 19.116 65.681 1.00 50.59 192 LYS A N 1
ATOM 1571 C CA . LYS A 1 192 ? -30.374 19.521 67.046 1.00 50.59 192 LYS A CA 1
ATOM 1572 C C . LYS A 1 192 ? -31.622 20.119 67.709 1.00 50.59 192 LYS A C 1
ATOM 1574 O O . LYS A 1 192 ? -32.107 21.156 67.264 1.00 50.59 192 LYS A O 1
ATOM 1579 N N . LYS A 1 193 ? -32.156 19.457 68.744 1.00 43.25 193 LYS A N 1
ATOM 1580 C CA . LYS A 1 193 ? -33.173 20.034 69.640 1.00 43.25 193 LYS A CA 1
ATOM 1581 C C . LYS A 1 193 ? -32.545 21.239 70.343 1.00 43.25 193 LYS A C 1
ATOM 1583 O O . LYS A 1 193 ? -31.661 21.069 71.178 1.00 43.25 193 LYS A O 1
ATOM 1588 N N . ILE A 1 194 ? -32.992 22.438 69.993 1.00 44.34 194 ILE A N 1
ATOM 1589 C CA . ILE A 1 194 ? -32.707 23.658 70.748 1.00 44.34 194 ILE A CA 1
ATOM 1590 C C . ILE A 1 194 ? -33.546 23.567 72.029 1.00 44.34 194 ILE A C 1
ATOM 1592 O O . ILE A 1 194 ? -34.772 23.548 71.954 1.00 44.34 194 ILE A O 1
ATOM 1596 N N . LYS A 1 195 ? -32.904 23.435 73.196 1.00 36.78 195 LYS A N 1
ATOM 1597 C CA . LYS A 1 195 ? -33.570 23.635 74.490 1.00 36.78 195 LYS A CA 1
ATOM 1598 C C . LYS A 1 195 ? -33.694 25.144 74.705 1.00 36.78 195 LYS A C 1
ATOM 1600 O O . LYS A 1 195 ? -32.679 25.821 74.827 1.00 36.78 195 LYS A O 1
ATOM 1605 N N . SER A 1 196 ? -34.918 25.662 74.712 1.00 39.34 196 SER A N 1
ATOM 1606 C CA . SER A 1 196 ? -35.218 27.015 75.173 1.00 39.34 196 SER A CA 1
ATOM 1607 C C . SER A 1 196 ? -35.182 27.031 76.701 1.00 39.34 196 SER A C 1
ATOM 1609 O O . SER A 1 196 ? -36.085 26.494 77.342 1.00 39.34 196 SER A O 1
ATOM 1611 N N . THR A 1 197 ? -34.153 27.630 77.288 1.00 37.06 197 THR A N 1
ATOM 1612 C CA . THR A 1 197 ? -34.170 28.032 78.699 1.00 37.06 197 THR A CA 1
ATOM 1613 C C . THR A 1 197 ? -34.411 29.535 78.720 1.00 37.06 197 THR A C 1
ATOM 1615 O O . THR A 1 197 ? -33.561 30.305 78.284 1.00 37.06 197 THR A O 1
ATOM 1618 N N . PHE A 1 198 ? -35.606 29.934 79.148 1.00 35.31 198 PHE A N 1
ATOM 1619 C CA . PHE A 1 198 ? -36.051 31.320 79.255 1.00 35.31 198 PHE A CA 1
ATOM 1620 C C . PHE A 1 198 ? -36.631 31.504 80.659 1.00 35.31 198 PHE A C 1
ATOM 1622 O O . PHE A 1 198 ? -37.776 31.129 80.872 1.00 35.31 198 PHE A O 1
ATOM 1629 N N . ILE A 1 199 ? -35.828 32.002 81.605 1.00 32.81 199 ILE A N 1
ATOM 1630 C CA . ILE A 1 199 ? -36.216 32.572 82.916 1.00 32.81 199 ILE A CA 1
ATOM 1631 C C . ILE A 1 199 ? -35.064 33.543 83.260 1.00 32.81 199 ILE A C 1
ATOM 1633 O O . ILE A 1 199 ? -33.931 33.096 83.393 1.00 32.81 199 ILE A O 1
ATOM 1637 N N . ALA A 1 200 ? -35.193 34.842 82.978 1.00 34.69 200 ALA A N 1
ATOM 1638 C CA . ALA A 1 200 ? -35.737 35.905 83.835 1.00 34.69 200 ALA A CA 1
ATOM 1639 C C . ALA A 1 200 ? -34.879 36.190 85.081 1.00 34.69 200 ALA A C 1
ATOM 1641 O O . ALA A 1 200 ? -34.957 35.447 86.047 1.00 34.69 200 ALA A O 1
ATOM 1642 N N . GLU A 1 201 ? -34.128 37.298 85.052 1.00 30.45 201 GLU A N 1
ATOM 1643 C CA . GLU A 1 201 ? -33.913 38.183 86.207 1.00 30.45 201 GLU A CA 1
ATOM 1644 C C . GLU A 1 201 ? -33.286 39.515 85.752 1.00 30.45 201 GLU A C 1
ATOM 1646 O O . GLU A 1 201 ? -32.291 39.544 85.030 1.00 30.45 201 GLU A O 1
ATOM 1651 N N . ILE A 1 202 ? -33.916 40.622 86.152 1.00 36.81 202 ILE A N 1
ATOM 1652 C CA . ILE A 1 202 ? -33.408 41.998 86.071 1.00 36.81 202 ILE A CA 1
ATOM 1653 C C . ILE A 1 202 ? -33.173 42.438 87.519 1.00 36.81 202 ILE A C 1
ATOM 1655 O O . ILE A 1 202 ? -34.088 42.293 88.332 1.00 36.81 202 ILE A O 1
ATOM 1659 N N . PRO A 1 203 ? -32.019 43.050 87.831 1.00 34.97 203 PRO A N 1
ATOM 1660 C CA . PRO A 1 203 ? -32.076 44.250 88.656 1.00 34.97 203 PRO A CA 1
ATOM 1661 C C . PRO A 1 203 ? -31.176 45.388 88.147 1.00 34.97 203 PRO A C 1
ATOM 1663 O O . PRO A 1 203 ? -29.983 45.242 87.905 1.00 34.97 203 PRO A O 1
ATOM 1666 N N . SER A 1 204 ? -31.834 46.536 88.000 1.00 27.92 204 SER A N 1
ATOM 1667 C CA . SER A 1 204 ? -31.449 47.907 88.352 1.00 27.92 204 SER A CA 1
ATOM 1668 C C . SER A 1 204 ? -30.004 48.172 88.805 1.00 27.92 204 SER A C 1
ATOM 1670 O O . SER A 1 204 ? -29.581 47.706 89.859 1.00 27.92 204 SER A O 1
ATOM 1672 N N . GLY A 1 205 ? -29.299 49.058 88.093 1.00 30.59 205 GLY A N 1
ATOM 1673 C CA . GLY A 1 205 ? -28.017 49.607 88.543 1.00 30.59 205 GLY A CA 1
ATOM 1674 C C . GLY A 1 205 ? -27.396 50.582 87.546 1.00 30.59 205 GLY A C 1
ATOM 1675 O O . GLY A 1 205 ? -26.843 50.189 86.529 1.00 30.59 205 GLY A O 1
ATOM 1676 N N . THR A 1 206 ? -27.538 51.863 87.851 1.00 28.58 206 THR A N 1
ATOM 1677 C CA . THR A 1 206 ? -27.095 53.074 87.152 1.00 28.58 206 THR A CA 1
ATOM 1678 C C . THR A 1 206 ? -25.594 53.112 86.814 1.00 28.58 206 THR A C 1
ATOM 1680 O O . THR A 1 206 ? -24.779 52.664 87.613 1.00 28.58 206 THR A O 1
ATOM 1683 N N . VAL A 1 207 ? -25.249 53.735 85.673 1.00 29.41 207 VAL A N 1
ATOM 1684 C CA . VAL A 1 207 ? -24.259 54.831 85.464 1.00 29.41 207 VAL A CA 1
ATOM 1685 C C . VAL A 1 207 ? -23.709 54.768 84.024 1.00 29.41 207 VAL A C 1
ATOM 1687 O O . VAL A 1 207 ? -22.989 53.848 83.652 1.00 29.41 207 VAL A O 1
ATOM 1690 N N . LEU A 1 208 ? -24.030 55.785 83.214 1.00 35.12 208 LEU A N 1
ATOM 1691 C CA . LEU A 1 208 ? -23.259 56.156 82.017 1.00 35.12 208 LEU A CA 1
ATOM 1692 C C . LEU A 1 208 ? -22.126 57.107 82.436 1.00 35.12 208 LEU A C 1
ATOM 1694 O O . LEU A 1 208 ? -22.324 57.911 83.351 1.00 35.12 208 LEU A O 1
ATOM 1698 N N . PRO A 1 209 ? -21.007 57.131 81.694 1.00 36.50 209 PRO A N 1
ATOM 1699 C CA . PRO A 1 209 ? -20.713 58.392 81.022 1.00 36.50 209 PRO A CA 1
ATOM 1700 C C . PRO A 1 209 ? -20.240 58.269 79.567 1.00 36.50 209 PRO A C 1
ATOM 1702 O O . PRO A 1 209 ? -19.633 57.301 79.120 1.00 36.50 209 PRO A O 1
ATOM 1705 N N . MET A 1 210 ? -20.570 59.352 78.869 1.00 27.59 210 MET A N 1
ATOM 1706 C CA . MET A 1 210 ? -20.220 59.799 77.524 1.00 27.59 210 MET A CA 1
ATOM 1707 C C . MET A 1 210 ? -18.716 59.953 77.257 1.00 27.59 210 MET A C 1
ATOM 1709 O O . MET A 1 210 ? -18.012 60.478 78.115 1.00 27.59 210 MET A O 1
ATOM 1713 N N . ALA A 1 211 ? -18.313 59.655 76.010 1.00 30.42 211 ALA A N 1
ATOM 1714 C CA . ALA A 1 211 ? -17.365 60.382 75.129 1.00 30.42 211 ALA A CA 1
ATOM 1715 C C . ALA A 1 211 ? -16.652 59.375 74.193 1.00 30.42 211 ALA A C 1
ATOM 1717 O O . ALA A 1 211 ? -16.262 58.313 74.648 1.00 30.42 211 ALA A O 1
ATOM 1718 N N . SER A 1 212 ? -16.362 59.596 72.909 1.00 26.09 212 SER A N 1
ATOM 1719 C CA . SER A 1 212 ? -16.631 60.645 71.922 1.00 26.09 212 SER A CA 1
ATOM 1720 C C . SER A 1 212 ? -16.077 60.143 70.566 1.00 26.09 212 SER A C 1
ATOM 1722 O O . SER A 1 212 ? -15.367 59.142 70.521 1.00 26.09 212 SER A O 1
ATOM 1724 N N . LEU A 1 213 ? -16.329 60.920 69.510 1.00 26.75 213 LEU A N 1
ATOM 1725 C CA . LEU A 1 213 ? -15.840 60.862 68.120 1.00 26.75 213 LEU A CA 1
ATOM 1726 C C . LEU A 1 213 ? -16.533 59.898 67.129 1.00 26.75 213 LEU A C 1
ATOM 1728 O O . LEU A 1 213 ? -16.653 58.717 67.404 1.00 26.75 213 LEU A O 1
ATOM 1732 N N . LYS A 1 214 ? -16.872 60.235 65.871 1.00 28.59 214 LYS A N 1
ATOM 1733 C CA . LYS A 1 214 ? -17.192 61.456 65.084 1.00 28.59 214 LYS A CA 1
ATOM 1734 C C . LYS A 1 214 ? -17.083 61.019 63.602 1.00 28.59 214 LYS A C 1
ATOM 1736 O O . LYS A 1 214 ? -15.988 60.767 63.133 1.00 28.59 214 LYS A O 1
ATOM 1741 N N . VAL A 1 215 ? -18.234 61.013 62.917 1.00 35.69 215 VAL A N 1
ATOM 1742 C CA . VAL A 1 215 ? -18.510 61.299 61.482 1.00 35.69 215 VAL A CA 1
ATOM 1743 C C . VAL A 1 215 ? -18.041 60.320 60.362 1.00 35.69 215 VAL A C 1
ATOM 1745 O O . VAL A 1 215 ? -16.872 59.956 60.300 1.00 35.69 215 VAL A O 1
ATOM 1748 N N . PRO A 1 216 ? -18.949 59.963 59.416 1.00 42.94 216 PRO A N 1
ATOM 1749 C CA . PRO A 1 216 ? -18.699 59.163 58.206 1.00 42.94 216 PRO A CA 1
ATOM 1750 C C . PRO A 1 216 ? -18.498 60.019 56.933 1.00 42.94 216 PRO A C 1
ATOM 1752 O O . PRO A 1 216 ? -18.816 61.211 56.933 1.00 42.94 216 PRO A O 1
ATOM 1755 N N . PRO A 1 217 ? -18.132 59.389 55.799 1.00 41.66 217 PRO A N 1
ATOM 1756 C CA . PRO A 1 217 ? -18.547 59.872 54.483 1.00 41.66 217 PRO A CA 1
ATOM 1757 C C . PRO A 1 217 ? -19.241 58.794 53.619 1.00 41.66 217 PRO A C 1
ATOM 1759 O O . PRO A 1 217 ? -18.657 57.785 53.243 1.00 41.66 217 PRO A O 1
ATOM 1762 N N . HIS A 1 218 ? -20.529 59.048 53.376 1.00 34.31 218 HIS A N 1
ATOM 1763 C CA . HIS A 1 218 ? -21.277 59.027 52.108 1.00 34.31 218 HIS A CA 1
ATOM 1764 C C . HIS A 1 218 ? -20.979 58.020 50.961 1.00 34.31 218 HIS A C 1
ATOM 1766 O O . HIS A 1 218 ? -19.915 58.000 50.361 1.00 34.31 218 HIS A O 1
ATOM 1772 N N . LEU A 1 219 ? -22.076 57.345 50.572 1.00 31.30 219 LEU A N 1
ATOM 1773 C CA . LEU A 1 219 ? -22.656 57.215 49.219 1.00 31.30 219 LEU A CA 1
ATOM 1774 C C . LEU A 1 219 ? -21.861 56.573 48.060 1.00 31.30 219 LEU A C 1
ATOM 1776 O O . LEU A 1 219 ? -20.937 57.167 47.518 1.00 31.30 219 LEU A O 1
ATOM 1780 N N . ASN A 1 220 ? -22.391 55.450 47.547 1.00 30.42 220 ASN A N 1
ATOM 1781 C CA . ASN A 1 220 ? -23.125 55.337 46.256 1.00 30.42 220 ASN A CA 1
ATOM 1782 C C . ASN A 1 220 ? -23.188 53.841 45.851 1.00 30.42 220 ASN A C 1
ATOM 1784 O O . ASN A 1 220 ? -22.154 53.205 45.698 1.00 30.42 220 ASN A O 1
ATOM 1788 N N . ALA A 1 221 ? -24.337 53.145 45.861 1.00 31.78 221 ALA A N 1
ATOM 1789 C CA . ALA A 1 221 ? -25.416 53.179 44.851 1.00 31.78 221 ALA A CA 1
ATOM 1790 C C . ALA A 1 221 ? -24.832 53.081 43.422 1.00 31.78 221 ALA A C 1
ATOM 1792 O O . ALA A 1 221 ? -24.051 53.937 43.042 1.00 31.78 221 ALA A O 1
ATOM 1793 N N . THR A 1 222 ? -25.081 52.059 42.601 1.00 29.70 222 THR A N 1
ATOM 1794 C CA . THR A 1 222 ? -26.382 51.661 42.036 1.00 29.70 222 THR A CA 1
ATOM 1795 C C . THR A 1 222 ? -26.239 50.329 41.279 1.00 29.70 222 THR A C 1
ATOM 1797 O O . THR A 1 222 ? -25.286 50.122 40.534 1.00 29.70 222 THR A O 1
ATOM 1800 N N . ALA A 1 223 ? -27.225 49.437 41.412 1.00 30.27 223 ALA A N 1
ATOM 1801 C CA . ALA A 1 223 ? -27.438 48.328 40.485 1.00 30.27 223 ALA A CA 1
ATOM 1802 C C . ALA A 1 223 ? -28.329 48.826 39.334 1.00 30.27 223 ALA A C 1
ATOM 1804 O O . ALA A 1 223 ? -29.480 49.193 39.571 1.00 30.27 223 ALA A O 1
ATOM 1805 N N . GLN A 1 224 ? -27.804 48.860 38.106 1.00 28.41 224 GLN A N 1
ATOM 1806 C CA . GLN A 1 224 ? -28.602 49.053 36.895 1.00 28.41 224 GLN A CA 1
ATOM 1807 C C . GLN A 1 224 ? -28.837 47.720 36.182 1.00 28.41 224 GLN A C 1
ATOM 1809 O O . GLN A 1 224 ? -27.920 46.948 35.912 1.00 28.41 224 GLN A O 1
ATOM 1814 N N . ILE A 1 225 ? -30.114 47.492 35.892 1.00 32.88 225 ILE A N 1
ATOM 1815 C CA . ILE A 1 225 ? -30.673 46.455 35.034 1.00 32.88 225 ILE A CA 1
ATOM 1816 C C . ILE A 1 225 ? -30.299 46.796 33.586 1.00 32.88 225 ILE A C 1
ATOM 1818 O O . ILE A 1 225 ? -30.618 47.888 33.122 1.00 32.88 225 ILE A O 1
ATOM 1822 N N . SER A 1 226 ? -29.667 45.864 32.870 1.00 25.97 226 SER A N 1
ATOM 1823 C CA . SER A 1 226 ? -29.523 45.924 31.412 1.00 25.97 226 SER A CA 1
ATOM 1824 C C . SER A 1 226 ? -30.140 44.675 30.789 1.00 25.97 226 SER A C 1
ATOM 1826 O O . SER A 1 226 ? -29.789 43.544 31.129 1.00 25.97 226 SER A O 1
ATOM 1828 N N . GLN A 1 227 ? -31.117 44.916 29.918 1.00 29.95 227 GLN A N 1
ATOM 1829 C CA . GLN A 1 227 ? -31.792 43.940 29.079 1.00 29.95 227 GLN A CA 1
ATOM 1830 C C . GLN A 1 227 ? -30.907 43.621 27.867 1.00 29.95 227 GLN A C 1
ATOM 1832 O O . GLN A 1 227 ? -30.560 44.521 27.110 1.00 29.95 227 GLN A O 1
ATOM 1837 N N . HIS A 1 228 ? -30.613 42.343 27.629 1.00 32.06 228 HIS A N 1
ATOM 1838 C CA . HIS A 1 228 ? -30.185 41.856 26.316 1.00 32.06 228 HIS A CA 1
ATOM 1839 C C . HIS A 1 228 ? -30.940 40.558 25.976 1.00 32.06 228 HIS A C 1
ATOM 1841 O O . HIS A 1 228 ? -31.098 39.704 26.852 1.00 32.06 228 HIS A O 1
ATOM 1847 N N . PRO A 1 229 ? -31.453 40.411 24.739 1.00 33.19 229 PRO A N 1
ATOM 1848 C CA . PRO A 1 229 ? -32.269 39.269 24.333 1.00 33.19 229 PRO A CA 1
ATOM 1849 C C . PRO A 1 229 ? -31.414 38.010 24.097 1.00 33.19 229 PRO A C 1
ATOM 1851 O O . PRO A 1 229 ? -30.220 38.123 23.809 1.00 33.19 229 PRO A O 1
ATOM 1854 N N . PRO A 1 230 ? -32.002 36.801 24.174 1.00 31.03 230 PRO A N 1
ATOM 1855 C CA . PRO A 1 230 ? -31.280 35.571 23.879 1.00 31.03 230 PRO A CA 1
ATOM 1856 C C . PRO A 1 230 ? -30.993 35.485 22.376 1.00 31.03 230 PRO A C 1
ATOM 1858 O O . PRO A 1 230 ? -31.913 35.450 21.560 1.00 31.03 230 PRO A O 1
ATOM 1861 N N . GLN A 1 231 ? -29.714 35.434 22.000 1.00 29.80 231 GLN A N 1
ATOM 1862 C CA . GLN A 1 231 ? -29.330 35.066 20.642 1.00 29.80 231 GLN A CA 1
ATOM 1863 C C . GLN A 1 231 ? -29.500 33.558 20.453 1.00 29.80 231 GLN A C 1
ATOM 1865 O O . GLN A 1 231 ? -28.782 32.737 21.023 1.00 29.80 231 GLN A O 1
ATOM 1870 N N . THR A 1 232 ? -30.491 33.217 19.642 1.00 29.97 232 THR A N 1
ATOM 1871 C CA . THR A 1 232 ? -30.758 31.889 19.104 1.00 29.97 232 THR A CA 1
ATOM 1872 C C . THR A 1 232 ? -29.613 31.493 18.170 1.00 29.97 232 THR A C 1
ATOM 1874 O O . THR A 1 232 ? -29.516 32.002 17.056 1.00 29.97 232 THR A O 1
ATOM 1877 N N . ILE A 1 233 ? -28.731 30.590 18.603 1.00 34.19 233 ILE A N 1
ATOM 1878 C CA . ILE A 1 233 ? -27.753 29.963 17.705 1.00 34.19 233 ILE A CA 1
ATOM 1879 C C . ILE A 1 233 ? -28.482 28.856 16.941 1.00 34.19 233 ILE A C 1
ATOM 1881 O O . ILE A 1 233 ? -28.790 27.789 17.474 1.00 34.19 233 ILE A O 1
ATOM 1885 N N . LEU A 1 234 ? -28.806 29.169 15.690 1.00 26.95 234 LEU A N 1
ATOM 1886 C CA . LEU A 1 234 ? -29.372 28.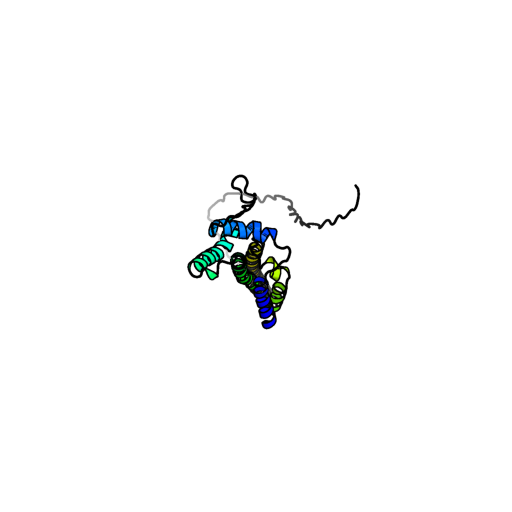270 14.696 1.00 26.95 234 LEU A CA 1
ATOM 1887 C C . LEU A 1 234 ? -28.282 27.268 14.274 1.00 26.95 234 LEU A C 1
ATOM 1889 O O . LEU A 1 234 ? -27.330 27.636 13.588 1.00 26.95 234 LEU A O 1
ATOM 1893 N N . TYR A 1 235 ? -28.396 26.002 14.677 1.00 31.06 235 TYR A N 1
ATOM 1894 C CA . TYR A 1 235 ? -27.605 24.930 14.070 1.00 31.06 235 TYR A CA 1
ATOM 1895 C C . TYR A 1 235 ? -28.174 24.656 12.674 1.00 31.06 235 TYR A C 1
ATOM 1897 O O . TYR A 1 235 ? -29.187 23.972 12.530 1.00 31.06 235 TYR A O 1
ATOM 1905 N N . SER A 1 236 ? -27.541 25.217 11.642 1.00 29.16 236 SER A N 1
ATOM 1906 C CA . SER A 1 236 ? -27.782 24.825 10.258 1.00 29.16 236 SER A CA 1
ATOM 1907 C C . SER A 1 236 ? -27.283 23.394 10.062 1.00 29.16 236 SER A C 1
ATOM 1909 O O . SER A 1 236 ? -26.093 23.083 10.114 1.00 29.16 236 SER A O 1
ATOM 1911 N N . THR A 1 237 ? -28.234 22.489 9.885 1.00 34.88 237 THR A N 1
ATOM 1912 C CA . THR A 1 237 ? -27.986 21.131 9.427 1.00 34.88 237 THR A CA 1
ATOM 1913 C C . THR A 1 237 ? -27.742 21.199 7.923 1.00 34.88 237 THR A C 1
ATOM 1915 O O . THR A 1 237 ? -28.653 21.443 7.138 1.00 34.88 237 THR A O 1
ATOM 1918 N N . TRP A 1 238 ? -26.495 20.999 7.502 1.00 28.92 238 TRP A N 1
ATOM 1919 C CA . TRP A 1 238 ? -26.197 20.661 6.114 1.00 28.92 238 TRP A CA 1
ATOM 1920 C C . TRP A 1 238 ? -26.599 19.203 5.893 1.00 28.92 238 TRP A C 1
ATOM 1922 O O . TRP A 1 238 ? -25.804 18.279 6.038 1.00 28.92 238 TRP A O 1
ATOM 1932 N N . VAL A 1 239 ? -27.881 19.001 5.596 1.00 31.58 239 VAL A N 1
ATOM 1933 C CA . VAL A 1 239 ? -28.373 17.786 4.950 1.00 31.58 239 VAL A CA 1
ATOM 1934 C C . VAL A 1 239 ? -28.032 17.935 3.471 1.00 31.58 239 VAL A C 1
ATOM 1936 O O . VAL A 1 239 ? -28.722 18.634 2.734 1.00 31.58 239 VAL A O 1
ATOM 1939 N N . VAL A 1 240 ? -26.938 17.311 3.035 1.00 33.59 240 VAL A N 1
ATOM 1940 C CA . VAL A 1 240 ? -26.683 17.104 1.606 1.00 33.59 240 VAL A CA 1
ATOM 1941 C C . VAL A 1 240 ? -27.683 16.052 1.138 1.00 33.59 240 VAL A C 1
ATOM 1943 O O . VAL A 1 240 ? -27.497 14.851 1.326 1.00 33.59 240 VAL A O 1
ATOM 1946 N N . GLY A 1 241 ? -28.801 16.539 0.603 1.00 29.84 241 GLY A N 1
ATOM 1947 C CA . GLY A 1 241 ? -29.769 15.740 -0.122 1.00 29.84 241 GLY A CA 1
ATOM 1948 C C . GLY A 1 241 ? -29.136 15.213 -1.404 1.00 29.84 241 GLY A C 1
ATOM 1949 O O . GLY A 1 241 ? -28.706 15.978 -2.264 1.00 29.84 241 GLY A O 1
ATOM 1950 N N . VAL A 1 242 ? -29.098 13.890 -1.520 1.00 32.78 242 VAL A N 1
ATOM 1951 C CA . VAL A 1 242 ? -28.917 13.176 -2.781 1.00 32.78 242 VAL A CA 1
ATOM 1952 C C . VAL A 1 242 ? -30.148 13.475 -3.637 1.00 32.78 242 VAL A C 1
ATOM 1954 O O . VAL A 1 242 ? -31.206 12.884 -3.435 1.00 32.78 242 VAL A O 1
ATOM 1957 N N . VAL A 1 243 ? -30.032 14.429 -4.561 1.00 31.86 243 VAL A N 1
ATOM 1958 C CA . VAL A 1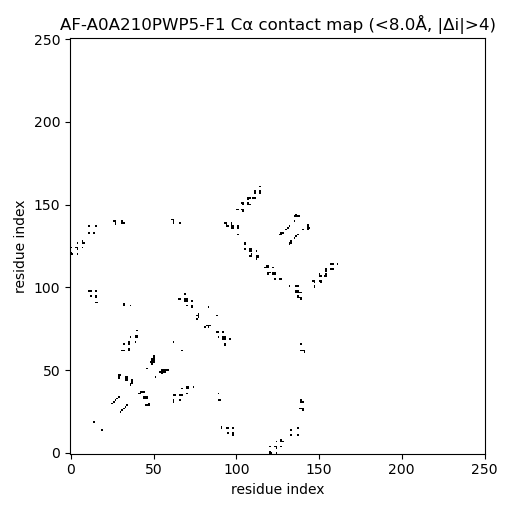 243 ? -31.026 14.628 -5.620 1.00 31.86 243 VAL A CA 1
ATOM 1959 C C . VAL A 1 243 ? -30.673 13.677 -6.755 1.00 31.86 243 VAL A C 1
ATOM 1961 O O . VAL A 1 243 ? -29.783 13.922 -7.564 1.00 31.86 243 VAL A O 1
ATOM 1964 N N . TRP A 1 244 ? -31.375 12.551 -6.761 1.00 30.09 244 TRP A N 1
ATOM 1965 C CA . TRP A 1 244 ? -31.549 11.692 -7.919 1.00 30.09 244 TRP A CA 1
ATOM 1966 C C . TRP A 1 244 ? -32.602 12.350 -8.816 1.00 30.09 244 TRP A C 1
ATOM 1968 O O . TRP A 1 244 ? -33.776 12.393 -8.457 1.00 30.09 244 TRP A O 1
ATOM 1978 N N . ALA A 1 245 ? -32.179 12.896 -9.952 1.00 30.89 245 ALA A N 1
ATOM 1979 C CA . ALA A 1 245 ? -33.070 13.323 -11.023 1.00 30.89 245 ALA A CA 1
ATOM 1980 C C . ALA A 1 245 ? -32.667 12.566 -12.289 1.00 30.89 245 ALA A C 1
ATOM 1982 O O . ALA A 1 245 ? -31.671 12.881 -12.938 1.00 30.89 245 ALA A O 1
ATOM 1983 N N . GLY A 1 246 ? -33.416 11.505 -12.576 1.00 30.83 246 GLY A N 1
ATOM 1984 C CA . GLY A 1 246 ? -33.446 10.878 -13.884 1.00 30.83 246 GLY A CA 1
ATOM 1985 C C . GLY A 1 246 ? -34.608 11.445 -14.689 1.00 30.83 246 GLY A C 1
ATOM 1986 O O . GLY A 1 246 ? -35.749 11.328 -14.264 1.00 30.83 246 GLY A O 1
ATOM 1987 N N . GLU A 1 247 ? -34.308 11.990 -15.861 1.00 31.86 247 GLU A N 1
ATOM 1988 C CA . GLU A 1 247 ? -35.223 12.179 -16.995 1.00 31.86 247 GLU A CA 1
ATOM 1989 C C . GLU A 1 247 ? -34.309 12.287 -18.230 1.00 31.86 247 GLU A C 1
ATOM 1991 O O . GLU A 1 247 ? -33.442 13.149 -18.287 1.00 31.86 247 GLU A O 1
ATOM 1996 N N . LYS A 1 248 ? -34.150 11.251 -19.061 1.00 37.09 248 LYS A N 1
ATOM 1997 C CA . LYS A 1 248 ? -35.040 10.782 -20.135 1.00 37.09 248 LYS A CA 1
ATOM 1998 C C . LYS A 1 248 ? -35.429 11.869 -21.156 1.00 37.09 248 LYS A C 1
ATOM 2000 O O . LYS A 1 248 ? -36.358 12.624 -20.925 1.00 37.09 248 LYS A O 1
ATOM 2005 N N . HIS A 1 249 ? -34.782 11.750 -22.325 1.00 35.03 249 HIS A N 1
ATOM 2006 C CA . HIS A 1 249 ? -35.168 12.184 -23.680 1.00 35.03 249 HIS A CA 1
ATOM 2007 C C . HIS A 1 249 ? -35.198 13.694 -23.986 1.00 35.03 249 HIS A C 1
ATOM 2009 O O . HIS A 1 249 ? -35.986 14.427 -23.412 1.00 35.03 249 HIS A O 1
ATOM 2015 N N . PHE A 1 250 ? -34.419 14.143 -24.980 1.00 35.81 250 PHE A N 1
ATOM 2016 C CA . PHE A 1 250 ? -34.861 14.359 -26.371 1.00 35.81 250 PHE A CA 1
ATOM 2017 C C . PHE A 1 250 ? -33.711 14.952 -27.218 1.00 35.81 250 PHE A C 1
ATOM 2019 O O . PHE A 1 250 ? -33.145 15.964 -26.824 1.00 35.81 250 PHE A O 1
ATOM 2026 N N . LEU A 1 251 ? -33.475 14.322 -28.383 1.00 38.50 251 LEU A N 1
ATOM 2027 C CA . LEU A 1 251 ? -32.705 14.753 -29.572 1.00 38.50 251 LEU A CA 1
ATOM 2028 C C . LEU A 1 251 ? -31.181 14.928 -29.452 1.00 38.50 251 LEU A C 1
ATOM 2030 O O . LEU A 1 251 ? -30.707 15.844 -28.753 1.00 38.50 251 LEU A O 1
#

Mean predicted aligned error: 15.74 Å

Organism: Mizuhopecten yessoensis (NCBI:txid6573)

pLDDT: mean 74.94, std 24.94, range [25.97, 96.94]